Protein AF-A0A1Y3BRU8-F1 (afdb_monomer_lite)

Organism: Euroglyphus maynei (NCBI:txid6958)

Sequence (223 aa):
MEFLFNVIDRLFPDFSFMWLVTETKRNIPLELDFVNEAKNSEKIAILLKDLEWLKIPRIYWKYTTKRVLMMEFVEGTSITDKEFFISNRMNCQEIANRFENMYGRMIYTFGTVHCDPHPGNVLVKKTSSKDFYLYLLDHGLYTQLTDEFRQNYSEFWLAIFRGDLKQIQERAIKMGIDEKDAQLLSCMVTAKPWSAISRGLENRPKDKTVISEEVRECDSLIR

Radius of gyration: 20.92 Å; chains: 1; bounding box: 60×39×56 Å

Secondary structure (DSSP, 8-state):
-HHHHHHHHHH-TT---HHHHHHHHHHHHHHT-HHHHHHHHHHHHHHTTT-TTEE-PPB-GGG-BTTB--B-----EETT-HHHHHHTT--HHHHHHHHHHHHHIIIIII-EEES---GGGEEEEE-SSS-EEEEE---S-EEE--HHHHHHHHHHHHHHHHT-HHHHHHHHHHTT--GGGHHHHHHHHHT--HHHHTT-TTS----HHHHHHHHHHHHHH--

pLDDT: mean 87.82, std 11.82, range [34.47, 98.44]

Foldseek 3Di:
DVVVVVVVCVVCVVPPCPVVVVVCVVQVLLLLFLVNFLVQLVVLCVLCVVLVQEDEWHWDPVQDGRHDTDTDDDDFAQPPDPVCCVVLVPDVVVVVVSVCVSQCSCQQPFQKHFPDVDSRQWGWADPDSHGIHIYGYTRSDIDGDDPQLSVLVVQLVVCQQQLVLVSLQVSCVSNVHDSVCSQVVSCVVVVWHSVCSNNHVPCDDPDPVVVVVRVVRSVVVVD

InterPro domains:
  IPR004147 ABC1 atypical kinase-like domain [PF03109] (1-170)
  IPR011009 Protein kinase-like domain superfamily [SSF56112] (26-157)
  IPR051130 Mitochondrial structure and function regulator [PTHR43173] (2-209)

Structure (mmCIF, N/CA/C/O backbone):
data_AF-A0A1Y3BRU8-F1
#
_entry.id   AF-A0A1Y3BRU8-F1
#
loop_
_atom_site.group_PDB
_atom_site.id
_atom_site.type_symbol
_atom_site.label_atom_id
_atom_site.label_alt_id
_atom_site.label_comp_id
_atom_site.label_asym_id
_atom_site.label_entity_id
_atom_site.label_seq_id
_atom_site.pdbx_PDB_ins_code
_atom_site.Cartn_x
_atom_site.Cartn_y
_atom_site.Cartn_z
_atom_site.occupancy
_atom_site.B_iso_or_equiv
_atom_site.auth_seq_id
_atom_site.auth_comp_id
_atom_site.auth_asym_id
_atom_site.auth_atom_id
_atom_site.pdbx_PDB_model_num
ATOM 1 N N . MET A 1 1 ? -18.048 18.172 -21.329 1.00 59.69 1 MET A N 1
ATOM 2 C CA . MET A 1 1 ? -16.607 18.020 -21.029 1.00 59.69 1 MET A CA 1
ATOM 3 C C . MET A 1 1 ? -15.783 17.769 -22.286 1.00 59.69 1 MET A C 1
ATOM 5 O O . MET A 1 1 ? -14.880 18.548 -22.525 1.00 59.69 1 MET A O 1
ATOM 9 N N . GLU A 1 2 ? -16.104 16.778 -23.124 1.00 62.75 2 GLU A N 1
ATOM 10 C CA . GLU A 1 2 ? -15.295 16.431 -24.319 1.00 62.75 2 GLU A CA 1
ATOM 11 C C . GLU A 1 2 ? -15.081 17.576 -25.315 1.00 62.75 2 GLU A C 1
ATOM 13 O O . GLU A 1 2 ? -13.977 17.749 -25.814 1.00 62.75 2 GLU A O 1
ATOM 18 N N . PHE A 1 3 ? -16.090 18.421 -25.530 1.00 71.56 3 PHE A N 1
ATOM 19 C CA . PHE A 1 3 ? -15.950 19.606 -26.379 1.00 71.56 3 PHE A CA 1
ATOM 20 C C . PHE A 1 3 ? -14.887 20.595 -25.869 1.00 71.56 3 PHE A C 1
ATOM 22 O O . PHE A 1 3 ? -14.086 21.092 -26.650 1.00 71.56 3 PHE A O 1
ATOM 29 N N . LEU A 1 4 ? -14.849 20.850 -24.556 1.00 69.38 4 LEU A N 1
ATOM 30 C CA . LEU A 1 4 ? -13.884 21.772 -23.949 1.00 69.38 4 LEU A CA 1
ATOM 31 C C . LEU A 1 4 ? -12.453 21.223 -24.067 1.00 69.38 4 LEU A C 1
ATOM 33 O O . LEU A 1 4 ? -11.524 21.973 -24.342 1.00 69.38 4 LEU A O 1
ATOM 37 N N . PHE A 1 5 ? -12.292 19.907 -23.913 1.00 67.06 5 PHE A N 1
ATOM 38 C CA . PHE A 1 5 ? -10.994 19.239 -24.002 1.00 67.06 5 PHE A CA 1
ATOM 39 C C . PHE A 1 5 ? -10.459 19.167 -25.432 1.00 67.06 5 PHE A C 1
ATOM 41 O O . PHE A 1 5 ? -9.295 19.479 -25.637 1.00 67.06 5 PHE A O 1
ATOM 48 N N . ASN A 1 6 ? -11.306 18.889 -26.426 1.00 69.19 6 ASN A N 1
ATOM 49 C CA . ASN A 1 6 ? -10.897 18.932 -27.836 1.00 69.19 6 ASN A CA 1
ATOM 50 C C . ASN A 1 6 ? -10.478 20.345 -28.281 1.00 69.19 6 ASN A C 1
ATOM 52 O O . ASN A 1 6 ? -9.662 20.502 -29.184 1.00 69.19 6 ASN A O 1
ATOM 56 N N . VAL A 1 7 ? -11.040 21.385 -27.658 1.00 75.12 7 VAL A N 1
ATOM 57 C CA . VAL A 1 7 ? -10.627 22.775 -27.892 1.00 75.12 7 VAL A CA 1
ATOM 58 C C . VAL A 1 7 ? -9.274 23.061 -27.235 1.00 75.12 7 VAL A C 1
ATOM 60 O O . VAL A 1 7 ? -8.434 23.695 -27.864 1.00 75.12 7 VAL A O 1
ATOM 63 N N . ILE A 1 8 ? -9.036 22.568 -26.015 1.00 70.31 8 ILE A N 1
ATOM 64 C CA . ILE A 1 8 ? -7.745 22.712 -25.321 1.00 70.31 8 ILE A CA 1
ATOM 65 C C . ILE A 1 8 ? -6.632 21.967 -26.064 1.00 70.31 8 ILE A C 1
ATOM 67 O O . ILE A 1 8 ? -5.596 22.567 -26.314 1.00 70.31 8 ILE A O 1
ATOM 71 N N . ASP A 1 9 ? -6.866 20.724 -26.487 1.00 68.62 9 ASP A N 1
ATOM 72 C CA . ASP A 1 9 ? -5.910 19.908 -27.255 1.00 68.62 9 ASP A CA 1
ATOM 73 C C . ASP A 1 9 ? -5.524 20.581 -28.586 1.00 68.62 9 ASP A C 1
ATOM 75 O O . ASP A 1 9 ? -4.370 20.594 -29.004 1.00 68.62 9 ASP A O 1
ATOM 79 N N . ARG A 1 10 ? -6.487 21.260 -29.222 1.00 71.88 10 ARG A N 1
ATOM 80 C CA . ARG A 1 10 ? -6.251 22.011 -30.461 1.00 71.88 10 ARG A CA 1
ATOM 81 C C . ARG A 1 10 ? -5.522 23.341 -30.250 1.00 71.88 10 ARG A C 1
ATOM 83 O O . ARG A 1 10 ? -4.832 23.794 -31.160 1.00 71.88 10 ARG A O 1
ATOM 90 N N . LEU A 1 11 ? -5.718 23.993 -29.103 1.00 77.31 11 LEU A N 1
ATOM 91 C CA . LEU A 1 11 ? -5.085 25.275 -28.765 1.00 77.31 11 LEU A CA 1
ATOM 92 C C . LEU A 1 11 ? -3.704 25.097 -28.120 1.00 77.31 11 LEU A C 1
ATOM 94 O O . LEU A 1 11 ? -2.857 25.976 -28.261 1.00 77.31 11 LEU A O 1
ATOM 98 N N . PHE A 1 12 ? -3.477 23.969 -27.448 1.00 72.88 12 PHE A N 1
ATOM 99 C CA . PHE A 1 12 ? -2.242 23.627 -26.751 1.00 72.88 12 PHE A CA 1
ATOM 100 C C . PHE A 1 12 ? -1.885 22.150 -27.011 1.00 72.88 12 PHE A C 1
ATOM 102 O O . PHE A 1 12 ? -2.034 21.317 -26.120 1.00 72.88 12 PHE A O 1
ATOM 109 N N . PRO A 1 13 ? -1.405 21.803 -28.217 1.00 64.88 13 PRO A N 1
ATOM 110 C CA . PRO A 1 13 ? -1.058 20.421 -28.569 1.00 64.88 13 PRO A CA 1
ATOM 111 C C . PRO A 1 13 ? 0.102 19.838 -27.742 1.00 64.88 13 PRO A C 1
ATOM 113 O O . PRO A 1 13 ? 0.235 18.623 -27.643 1.00 64.88 13 PRO A O 1
ATOM 116 N N . ASP A 1 14 ? 0.906 20.684 -27.090 1.00 61.00 14 ASP A N 1
ATOM 117 C CA . ASP A 1 14 ? 1.941 20.253 -26.137 1.00 61.00 14 ASP A CA 1
ATOM 118 C C . ASP A 1 14 ? 1.367 19.912 -24.740 1.00 61.00 14 ASP A C 1
ATOM 120 O O . ASP A 1 14 ? 2.086 19.463 -23.844 1.00 61.00 14 ASP A O 1
ATOM 124 N N . PHE A 1 15 ? 0.065 20.129 -24.513 1.00 57.56 15 PHE A N 1
ATOM 125 C CA . PHE A 1 15 ? -0.590 19.963 -23.214 1.00 57.56 15 PHE A CA 1
ATOM 126 C C . PHE A 1 15 ? -1.040 18.506 -22.996 1.00 57.56 15 PHE A C 1
ATOM 128 O O . PHE A 1 15 ? -2.200 18.132 -23.160 1.00 57.56 15 PHE A O 1
ATOM 135 N N . SER A 1 16 ? -0.087 17.672 -22.578 1.00 61.16 16 SER A N 1
ATOM 136 C CA . SER A 1 16 ? -0.199 16.217 -22.368 1.00 61.16 16 SER A CA 1
ATOM 137 C C . SER A 1 16 ? -1.037 15.786 -21.139 1.00 61.16 16 SER A C 1
ATOM 139 O O . SER A 1 16 ? -0.613 14.954 -20.343 1.00 61.16 16 SER A O 1
ATOM 141 N N . PHE A 1 17 ? -2.241 16.329 -20.926 1.00 65.06 17 PHE A N 1
ATOM 142 C CA . PHE A 1 17 ? -3.132 15.890 -19.826 1.00 65.06 17 PHE A CA 1
ATOM 143 C C . PHE A 1 17 ? -4.260 14.959 -20.281 1.00 65.06 17 PHE A C 1
ATOM 145 O O . PHE A 1 17 ? -5.140 14.608 -19.490 1.00 65.06 17 PHE A O 1
ATOM 152 N N . MET A 1 18 ? -4.260 14.525 -21.545 1.00 69.56 18 MET A N 1
ATOM 153 C CA . MET A 1 18 ? -5.373 13.722 -22.051 1.00 69.56 18 MET A CA 1
ATOM 154 C C . MET A 1 18 ? -5.477 12.331 -21.424 1.00 69.56 18 MET A C 1
ATOM 156 O O . MET A 1 18 ? -6.584 11.824 -21.211 1.00 69.56 18 MET A O 1
ATOM 160 N N . TRP A 1 19 ? -4.344 11.758 -21.022 1.00 73.81 19 TRP A N 1
ATOM 161 C CA . TRP A 1 19 ? -4.316 10.537 -20.222 1.00 73.81 19 TRP A CA 1
ATOM 162 C C . TRP A 1 19 ? -4.969 10.748 -18.844 1.00 73.81 19 TRP A C 1
ATOM 164 O O . TRP A 1 19 ? -5.764 9.912 -18.422 1.00 73.81 19 TRP A O 1
ATOM 174 N N . LEU A 1 20 ? -4.730 11.894 -18.189 1.00 75.69 20 LEU A N 1
ATOM 175 C CA . LEU A 1 20 ? -5.274 12.199 -16.863 1.00 75.69 20 LEU A CA 1
ATOM 176 C C . LEU A 1 20 ? -6.798 12.281 -16.908 1.00 75.69 20 LEU A C 1
ATOM 178 O O . LEU A 1 20 ? -7.471 11.665 -16.094 1.00 75.69 20 LEU A O 1
ATOM 182 N N . VAL A 1 21 ? -7.358 12.974 -17.901 1.00 76.94 21 VAL A N 1
ATOM 183 C CA . VAL A 1 21 ? -8.819 13.070 -18.069 1.00 76.94 21 VAL A CA 1
ATOM 184 C C . VAL A 1 21 ? -9.445 11.695 -18.298 1.00 76.94 21 VAL A C 1
ATOM 186 O O . VAL A 1 21 ? -10.517 11.407 -17.763 1.00 76.94 21 VAL A O 1
ATOM 189 N N . THR A 1 22 ? -8.788 10.851 -19.094 1.00 79.56 22 THR A N 1
ATOM 190 C CA . THR A 1 22 ? -9.251 9.484 -19.363 1.00 79.56 22 THR A CA 1
ATOM 191 C C . THR A 1 22 ? -9.262 8.655 -18.082 1.00 79.56 22 THR A C 1
ATOM 193 O O . THR A 1 22 ? -10.260 7.998 -17.782 1.00 79.56 22 THR A O 1
ATOM 196 N N . GLU A 1 23 ? -8.204 8.759 -17.282 1.00 79.50 23 GLU A N 1
ATOM 197 C CA . GLU A 1 23 ? -8.083 8.039 -16.018 1.00 79.50 23 GLU A CA 1
ATOM 198 C C . GLU A 1 23 ? -9.065 8.562 -14.959 1.00 79.50 23 GLU A C 1
ATOM 200 O O . GLU A 1 23 ? -9.771 7.785 -14.318 1.00 79.50 23 GLU A O 1
ATOM 205 N N . THR A 1 24 ? -9.233 9.881 -14.851 1.00 81.06 24 THR A N 1
ATOM 206 C CA . THR A 1 24 ? -10.226 10.510 -13.973 1.00 81.06 24 THR A CA 1
ATOM 207 C C . THR A 1 24 ? -11.652 10.086 -14.336 1.00 81.06 24 THR A C 1
ATOM 209 O O . THR A 1 24 ? -12.435 9.745 -13.451 1.00 81.06 24 THR A O 1
ATOM 212 N N . LYS A 1 25 ? -12.005 10.041 -15.630 1.00 83.31 25 LYS A N 1
ATOM 213 C CA . LYS A 1 25 ? -13.321 9.549 -16.080 1.00 83.31 25 LYS A CA 1
ATOM 214 C C . LYS A 1 25 ? -13.567 8.091 -15.683 1.00 83.31 25 LYS A C 1
ATOM 216 O O . LYS A 1 25 ? -14.720 7.725 -15.466 1.00 83.31 25 LYS A O 1
ATOM 221 N N . ARG A 1 26 ? -12.515 7.271 -15.619 1.00 81.88 26 ARG A N 1
ATOM 222 C CA . ARG A 1 26 ? -12.592 5.854 -15.243 1.00 81.88 26 ARG A CA 1
ATOM 223 C C . ARG A 1 26 ? -12.703 5.667 -13.728 1.00 81.88 26 ARG A C 1
ATOM 225 O O . ARG A 1 26 ? -13.498 4.839 -13.290 1.00 81.88 26 ARG A O 1
ATOM 232 N N . ASN A 1 27 ? -11.954 6.451 -12.951 1.00 82.50 27 ASN A N 1
ATOM 233 C CA . ASN A 1 27 ? -11.819 6.266 -11.504 1.00 82.50 27 ASN A CA 1
ATOM 234 C C . ASN A 1 27 ? -12.889 7.003 -10.687 1.00 82.50 27 ASN A C 1
ATOM 236 O O . ASN A 1 27 ? -13.414 6.419 -9.744 1.00 82.50 27 ASN A O 1
ATOM 240 N N . ILE A 1 28 ? -13.310 8.215 -11.082 1.00 83.56 28 ILE A N 1
ATOM 241 C CA . ILE A 1 28 ? -14.346 8.972 -10.346 1.00 83.56 28 ILE A CA 1
ATOM 242 C C . ILE A 1 28 ? -15.636 8.157 -10.144 1.00 83.56 28 ILE A C 1
ATOM 244 O O . ILE A 1 28 ? -16.163 8.141 -9.034 1.00 83.56 28 ILE A O 1
ATOM 248 N N . PRO A 1 29 ? -16.190 7.464 -11.160 1.00 85.06 29 PRO A N 1
ATOM 249 C CA . PRO A 1 29 ? -17.398 6.670 -10.953 1.00 85.06 29 PRO A CA 1
ATOM 250 C C . PRO A 1 29 ? -17.214 5.519 -9.959 1.00 85.06 29 PRO A C 1
ATOM 252 O O . PRO A 1 29 ? -18.186 5.132 -9.317 1.00 85.06 29 PRO A O 1
ATOM 255 N N . LEU A 1 30 ? -15.997 4.971 -9.850 1.00 82.75 30 LEU A N 1
ATOM 256 C CA . LEU A 1 30 ? -15.673 3.904 -8.903 1.00 82.75 30 LEU A CA 1
ATOM 257 C C . LEU A 1 30 ? -15.582 4.441 -7.472 1.00 82.75 30 LEU A C 1
ATOM 259 O O . LEU A 1 30 ? -16.103 3.796 -6.567 1.00 82.75 30 LEU A O 1
ATOM 263 N N . GLU A 1 31 ? -14.996 5.626 -7.287 1.00 81.38 31 GLU A N 1
ATOM 264 C CA . GLU A 1 31 ? -14.947 6.317 -5.989 1.00 81.38 31 GLU A CA 1
ATOM 265 C C . GLU A 1 31 ? -16.332 6.773 -5.512 1.00 81.38 31 GLU A C 1
ATOM 267 O O . GLU A 1 31 ? -16.634 6.735 -4.324 1.00 81.38 31 GLU A O 1
ATOM 272 N N . LEU A 1 32 ? -17.209 7.181 -6.433 1.00 88.00 32 LEU A N 1
ATOM 273 C CA . LEU A 1 32 ? -18.564 7.636 -6.104 1.00 88.00 32 LEU A CA 1
ATOM 274 C C . LEU A 1 32 ? -19.575 6.493 -5.906 1.00 88.00 32 LEU A C 1
ATOM 276 O O . LEU A 1 32 ? -20.747 6.773 -5.638 1.00 88.00 32 LEU A O 1
ATOM 280 N N . ASP A 1 33 ? -19.169 5.229 -6.071 1.00 94.38 33 ASP A N 1
ATOM 281 C CA . ASP A 1 33 ? -20.011 4.059 -5.810 1.00 94.38 33 ASP A CA 1
ATOM 282 C C . ASP A 1 33 ? -19.583 3.371 -4.508 1.00 94.38 33 ASP A C 1
ATOM 284 O O . ASP A 1 33 ? -18.794 2.428 -4.497 1.00 94.38 33 ASP A O 1
ATOM 288 N N . PHE A 1 34 ? -20.172 3.784 -3.386 1.00 97.00 34 PHE A N 1
ATOM 289 C CA . PHE A 1 34 ? -19.847 3.205 -2.078 1.00 97.00 34 PHE A CA 1
ATOM 290 C C . PHE A 1 34 ? -20.240 1.728 -1.915 1.00 97.00 34 PHE A C 1
ATOM 292 O O . PHE A 1 34 ? -19.771 1.062 -0.992 1.00 97.00 34 PHE A O 1
ATOM 299 N N . VAL A 1 35 ? -21.045 1.159 -2.822 1.00 97.00 35 VAL A N 1
ATOM 300 C CA . VAL A 1 35 ? -21.247 -0.300 -2.855 1.00 97.00 35 VAL A CA 1
ATOM 301 C C . VAL A 1 35 ? -19.996 -1.002 -3.384 1.00 97.00 35 VAL A C 1
ATOM 303 O O . VAL A 1 35 ? -19.693 -2.111 -2.943 1.00 97.00 35 VAL A O 1
ATOM 306 N N . ASN A 1 36 ? -19.272 -0.384 -4.322 1.00 95.88 36 ASN A N 1
ATOM 307 C CA . ASN A 1 36 ? -17.990 -0.892 -4.807 1.00 95.88 36 ASN A CA 1
ATOM 308 C C . ASN A 1 36 ? -16.937 -0.851 -3.694 1.00 95.88 36 ASN A C 1
ATOM 310 O O . ASN A 1 36 ? -16.318 -1.875 -3.409 1.00 95.88 36 ASN A O 1
ATOM 314 N N . GLU A 1 37 ? -16.816 0.285 -3.007 1.00 96.44 37 GLU A N 1
ATOM 315 C CA . GLU A 1 37 ? -15.918 0.436 -1.858 1.00 96.44 37 GLU A CA 1
ATOM 316 C C . GLU A 1 37 ? -16.208 -0.592 -0.752 1.00 96.44 37 GLU A C 1
ATOM 318 O O . GLU A 1 37 ? -15.305 -1.296 -0.302 1.00 96.44 37 GLU A O 1
ATOM 323 N N . ALA A 1 38 ? -17.478 -0.773 -0.379 1.00 97.69 38 ALA A N 1
ATOM 324 C CA . ALA A 1 38 ? -17.882 -1.776 0.603 1.00 97.69 38 ALA A CA 1
ATOM 325 C C . ALA A 1 38 ? -17.480 -3.211 0.205 1.00 97.69 38 ALA A C 1
ATOM 327 O O . ALA A 1 38 ? -16.981 -3.974 1.034 1.00 97.69 38 ALA A O 1
ATOM 328 N N . LYS A 1 39 ? -17.650 -3.585 -1.073 1.00 97.56 39 LYS A N 1
ATOM 329 C CA . LYS A 1 39 ? -17.217 -4.901 -1.582 1.00 97.56 39 LYS A CA 1
ATOM 330 C C . LYS A 1 39 ? -15.699 -5.053 -1.553 1.00 97.56 39 LYS A C 1
ATOM 332 O O . LYS A 1 39 ? -15.204 -6.133 -1.230 1.00 97.56 39 LYS A O 1
ATOM 337 N N . ASN A 1 40 ? -14.965 -3.995 -1.896 1.00 97.12 40 ASN A N 1
ATOM 338 C CA . ASN A 1 40 ? -13.506 -3.993 -1.832 1.00 97.12 40 ASN A CA 1
ATOM 339 C C . ASN A 1 40 ? -13.025 -4.166 -0.389 1.00 97.12 40 ASN A C 1
ATOM 341 O O . ASN A 1 40 ? -12.158 -5.001 -0.145 1.00 97.12 40 ASN A O 1
ATOM 345 N N . SER A 1 41 ? -13.637 -3.456 0.561 1.00 97.06 41 SER A N 1
ATOM 346 C CA . SER A 1 41 ? -13.352 -3.581 1.992 1.00 97.06 41 SER A CA 1
ATOM 347 C C . SER A 1 41 ? -13.485 -5.033 2.471 1.00 97.06 41 SER A C 1
ATOM 349 O O . SER A 1 41 ? -12.525 -5.608 2.990 1.00 97.06 41 SER A O 1
ATOM 351 N N . GLU A 1 42 ? -14.615 -5.692 2.188 1.00 98.06 42 GLU A N 1
ATOM 352 C CA . GLU A 1 42 ? -14.818 -7.099 2.563 1.00 98.06 42 GLU A CA 1
ATOM 353 C C . GLU A 1 42 ? -13.842 -8.051 1.855 1.00 98.06 42 GLU A C 1
ATOM 355 O O . GLU A 1 42 ? -13.292 -8.961 2.483 1.00 98.06 42 GLU A O 1
ATOM 360 N N . LYS A 1 43 ? -13.579 -7.834 0.559 1.00 97.81 43 LYS A N 1
ATOM 361 C CA . LYS A 1 43 ? -12.605 -8.631 -0.202 1.00 97.81 43 LYS A CA 1
ATOM 362 C C . LYS A 1 43 ? -11.219 -8.554 0.441 1.00 97.81 43 LYS A C 1
ATOM 364 O O . LYS A 1 43 ? -10.577 -9.586 0.628 1.00 97.81 43 LYS A O 1
ATOM 369 N N . ILE A 1 44 ? -10.755 -7.355 0.784 1.00 97.50 44 ILE A N 1
ATOM 370 C CA . ILE A 1 44 ? -9.419 -7.149 1.352 1.00 97.50 44 ILE A CA 1
ATOM 371 C C . ILE A 1 44 ? -9.342 -7.685 2.782 1.00 97.50 44 ILE A C 1
ATOM 373 O O . ILE A 1 44 ? -8.335 -8.302 3.128 1.00 97.50 44 ILE A O 1
ATOM 377 N N . ALA A 1 45 ? -10.414 -7.563 3.570 1.00 97.44 45 ALA A N 1
ATOM 378 C CA . ALA A 1 45 ? -10.507 -8.185 4.892 1.00 97.44 45 ALA A CA 1
ATOM 379 C C . ALA A 1 45 ? -10.318 -9.710 4.829 1.00 97.44 45 ALA A C 1
ATOM 381 O O . ALA A 1 45 ? -9.672 -10.290 5.699 1.00 97.44 45 ALA A O 1
ATOM 382 N N . ILE A 1 46 ? -10.830 -10.361 3.779 1.00 97.75 46 ILE A N 1
ATOM 383 C CA . ILE A 1 46 ? -10.638 -11.800 3.555 1.00 97.75 46 ILE A CA 1
ATOM 384 C C . ILE A 1 46 ? -9.214 -12.108 3.081 1.00 97.75 46 ILE A C 1
ATOM 386 O O . ILE A 1 46 ? -8.600 -13.050 3.587 1.00 97.75 46 ILE A O 1
ATOM 390 N N . LEU A 1 47 ? -8.696 -11.348 2.108 1.00 97.38 47 LEU A N 1
ATOM 391 C CA . LEU A 1 47 ? -7.373 -11.591 1.521 1.00 97.38 47 LEU A CA 1
ATOM 392 C C . LEU A 1 47 ? -6.240 -11.407 2.537 1.00 97.38 47 LEU A C 1
ATOM 394 O O . LEU A 1 47 ? -5.282 -12.169 2.511 1.00 97.38 47 LEU A O 1
ATOM 398 N N . LEU A 1 48 ? -6.365 -10.435 3.442 1.00 97.12 48 LEU A N 1
ATOM 399 C CA . LEU A 1 48 ? -5.332 -10.076 4.419 1.00 97.12 48 LEU A CA 1
ATOM 400 C C . LEU A 1 48 ? -5.642 -10.557 5.839 1.00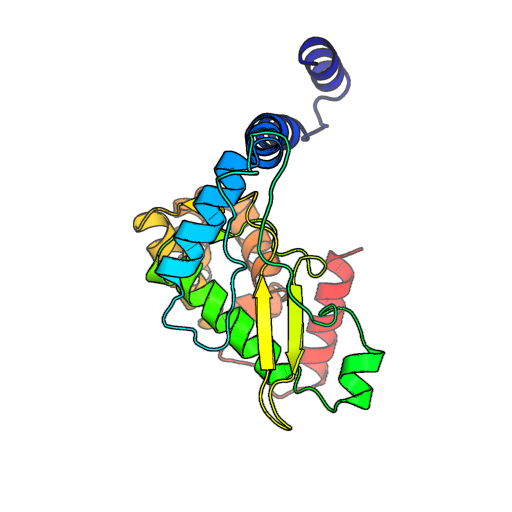 97.12 48 LEU A C 1
ATOM 402 O O . LEU A 1 48 ? -5.080 -10.048 6.806 1.00 97.12 48 LEU A O 1
ATOM 406 N N . LYS A 1 49 ? -6.532 -11.542 5.985 1.00 96.50 49 LYS A N 1
ATOM 407 C CA . LYS A 1 49 ? -6.945 -12.066 7.296 1.00 96.50 49 LYS A CA 1
ATOM 408 C C . LYS A 1 49 ? -5.799 -12.667 8.123 1.00 96.50 49 LYS A C 1
ATOM 410 O O . LYS A 1 49 ? -5.957 -12.823 9.328 1.00 96.50 49 LYS A O 1
ATOM 415 N N . ASP A 1 50 ? -4.691 -13.059 7.483 1.00 96.38 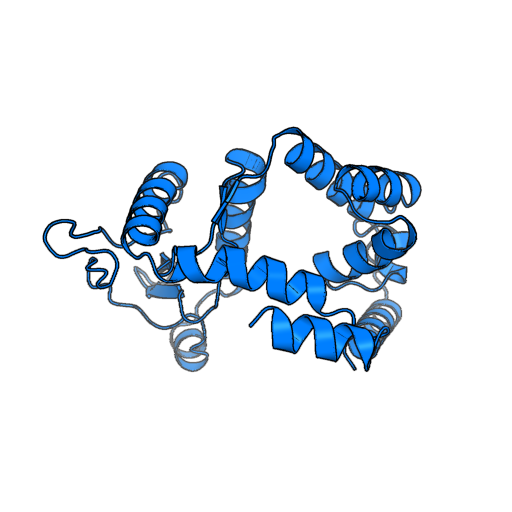50 ASP A N 1
ATOM 416 C CA . ASP A 1 50 ? -3.485 -13.572 8.148 1.00 96.38 50 ASP A CA 1
ATOM 417 C C . ASP A 1 50 ? -2.693 -12.465 8.860 1.00 96.38 50 ASP A C 1
ATOM 419 O O . ASP A 1 50 ? -1.894 -12.747 9.752 1.00 96.38 50 ASP A O 1
ATOM 423 N N . LEU A 1 51 ? -2.935 -11.202 8.504 1.00 96.62 51 LEU A N 1
ATOM 424 C CA . LEU A 1 51 ? -2.338 -10.043 9.151 1.00 96.62 51 LEU A CA 1
ATOM 425 C C . LEU A 1 51 ? -3.171 -9.658 10.376 1.00 96.62 51 LEU A C 1
ATOM 427 O O . LEU A 1 51 ? -3.990 -8.747 10.329 1.00 96.62 51 LEU A O 1
ATOM 431 N N . GLU A 1 52 ? -2.954 -10.338 11.504 1.00 94.69 52 GLU A N 1
ATOM 432 C CA . GLU A 1 52 ? -3.741 -10.116 12.730 1.00 94.69 52 GLU A CA 1
ATOM 433 C C . GLU A 1 52 ? -3.707 -8.661 13.230 1.00 94.69 52 GLU A C 1
ATOM 435 O O . GLU A 1 52 ? -4.665 -8.190 13.851 1.00 94.69 52 GLU A O 1
ATOM 440 N N . TRP A 1 53 ? -2.622 -7.941 12.940 1.00 95.38 53 TRP A N 1
ATOM 441 C CA . TRP A 1 53 ? -2.438 -6.537 13.292 1.00 95.38 53 TRP A CA 1
ATOM 442 C C . TRP A 1 53 ? -3.214 -5.561 12.388 1.00 95.38 53 TRP A C 1
ATOM 444 O O . TRP A 1 53 ? -3.402 -4.404 12.772 1.00 95.38 53 TRP A O 1
ATOM 454 N N . LEU A 1 54 ? -3.652 -5.996 11.202 1.00 96.94 54 LEU A N 1
ATOM 455 C CA . LEU A 1 54 ? -4.440 -5.198 10.266 1.00 96.94 54 LEU A CA 1
ATOM 456 C C . LEU A 1 54 ? -5.926 -5.424 10.535 1.00 96.94 54 LEU A C 1
ATOM 458 O O . LEU A 1 54 ? -6.394 -6.557 10.650 1.00 96.94 54 LEU A O 1
ATOM 462 N N . LYS A 1 55 ? -6.683 -4.336 10.624 1.00 96.81 55 LYS A N 1
ATOM 463 C CA . LYS A 1 55 ? -8.128 -4.345 10.828 1.00 96.81 55 LYS A CA 1
ATOM 464 C C . LYS A 1 55 ? -8.798 -3.556 9.714 1.00 96.81 55 LYS A C 1
ATOM 466 O O . LYS A 1 55 ? -8.342 -2.484 9.331 1.00 96.81 55 LYS A O 1
ATOM 471 N N . ILE A 1 56 ? -9.895 -4.099 9.211 1.00 97.44 56 ILE A N 1
ATOM 472 C CA . ILE A 1 56 ? -10.752 -3.441 8.230 1.00 97.44 56 ILE A CA 1
ATOM 473 C C . ILE A 1 56 ? -12.148 -3.373 8.852 1.00 97.44 56 ILE A C 1
ATOM 475 O O . ILE A 1 56 ? -12.642 -4.418 9.291 1.00 97.44 56 ILE A O 1
ATOM 479 N N . PRO A 1 57 ? -12.753 -2.177 8.969 1.00 97.69 57 PRO A N 1
ATOM 480 C CA . PRO A 1 57 ? -14.063 -2.015 9.590 1.00 97.69 57 PRO A CA 1
ATOM 481 C C . PRO A 1 57 ? -15.131 -2.894 8.934 1.00 97.69 57 PRO A C 1
ATOM 483 O O . PRO A 1 57 ? -15.240 -2.961 7.710 1.00 97.69 57 PRO A O 1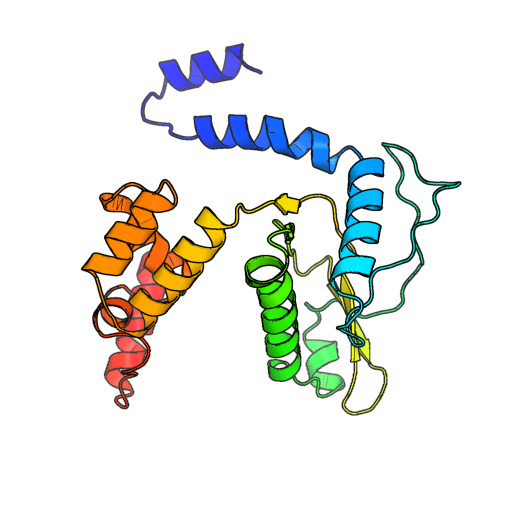
ATOM 486 N N . ARG A 1 58 ? -15.976 -3.542 9.743 1.00 98.12 58 ARG A N 1
ATOM 487 C CA . ARG A 1 58 ? -17.096 -4.325 9.204 1.00 98.12 58 ARG A CA 1
ATOM 488 C C . ARG A 1 58 ? -18.117 -3.419 8.514 1.00 98.12 58 ARG A C 1
ATOM 490 O O . ARG A 1 58 ? -18.586 -2.454 9.112 1.00 98.12 58 ARG A O 1
ATOM 497 N N . ILE A 1 59 ? -18.561 -3.797 7.318 1.00 98.44 59 ILE A N 1
ATOM 498 C CA . ILE A 1 59 ? -19.629 -3.094 6.599 1.00 98.44 59 ILE A CA 1
ATOM 499 C C . ILE A 1 59 ? -21.014 -3.446 7.164 1.00 98.44 59 ILE A C 1
ATOM 501 O O . ILE A 1 59 ? -21.348 -4.609 7.396 1.00 98.44 59 ILE A O 1
ATOM 505 N N . TYR A 1 60 ? -21.867 -2.435 7.337 1.00 98.31 60 TYR A N 1
ATOM 506 C CA . TYR A 1 60 ? -23.288 -2.599 7.638 1.00 98.31 60 TYR A CA 1
ATOM 507 C C . TYR A 1 60 ? -24.125 -2.419 6.367 1.00 98.31 60 TYR A C 1
ATOM 509 O O . TYR A 1 60 ? -24.667 -1.344 6.091 1.00 98.31 60 TYR A O 1
ATOM 517 N N . TRP A 1 61 ? -24.288 -3.507 5.610 1.00 98.19 61 TRP A N 1
ATOM 518 C CA . TRP A 1 61 ? -24.999 -3.519 4.323 1.00 98.19 61 TRP A CA 1
ATOM 519 C C . TRP A 1 61 ? -26.427 -2.975 4.376 1.00 98.19 61 TRP A C 1
ATOM 521 O O . TRP A 1 61 ? -26.866 -2.324 3.434 1.00 98.19 61 TRP A O 1
ATOM 531 N N . LYS A 1 62 ? -27.134 -3.166 5.498 1.00 98.19 62 LYS A N 1
ATOM 532 C CA . LYS A 1 62 ? -28.498 -2.647 5.700 1.00 98.19 62 LYS A CA 1
ATOM 533 C C . LYS A 1 62 ? -28.600 -1.127 5.501 1.00 98.19 62 LYS A C 1
ATOM 535 O O . LYS A 1 62 ? -29.659 -0.642 5.118 1.00 98.19 62 LYS A O 1
ATOM 540 N N . TYR A 1 63 ? -27.524 -0.393 5.781 1.00 97.62 63 TYR A N 1
ATOM 541 C CA . TYR A 1 63 ? -27.474 1.069 5.704 1.00 97.62 63 TYR A CA 1
ATOM 542 C C . TYR A 1 63 ? -26.552 1.572 4.585 1.00 97.62 63 TYR A C 1
ATOM 544 O O . TYR A 1 63 ? -26.390 2.778 4.422 1.00 97.62 63 TYR A O 1
ATOM 552 N N . THR A 1 64 ? -25.948 0.659 3.819 1.00 97.94 64 THR A N 1
ATOM 553 C CA . THR A 1 64 ? -25.019 0.998 2.742 1.00 97.94 64 THR A CA 1
ATOM 554 C C . THR A 1 64 ? -25.760 1.067 1.411 1.00 97.94 64 THR A C 1
ATOM 556 O O . THR A 1 64 ? -26.526 0.178 1.044 1.00 97.94 64 THR A O 1
ATOM 559 N N . THR A 1 65 ? -25.529 2.144 0.674 1.00 97.06 65 THR A N 1
ATOM 560 C CA . THR A 1 65 ? -26.064 2.398 -0.666 1.00 97.06 65 THR A CA 1
ATOM 561 C C . THR A 1 65 ? -24.939 2.929 -1.547 1.00 97.06 65 THR A C 1
ATOM 563 O O . THR A 1 65 ? -23.831 3.148 -1.074 1.00 97.06 65 THR A O 1
ATOM 566 N N . LYS A 1 66 ? -25.211 3.225 -2.822 1.00 96.19 66 LYS A N 1
ATOM 567 C CA . LYS A 1 66 ? -24.203 3.844 -3.699 1.00 96.19 66 LYS A CA 1
ATOM 568 C C . LYS A 1 66 ? -23.698 5.206 -3.208 1.00 96.19 66 LYS A C 1
ATOM 570 O O . LYS A 1 66 ? -22.646 5.637 -3.645 1.00 96.19 66 LYS A O 1
ATOM 575 N N . ARG A 1 67 ? -24.458 5.899 -2.349 1.00 95.69 67 ARG A N 1
ATOM 576 C CA . ARG A 1 67 ? -24.164 7.272 -1.894 1.00 95.69 67 ARG A CA 1
ATOM 577 C C . ARG A 1 67 ? -23.936 7.395 -0.390 1.00 95.69 67 ARG A C 1
ATOM 579 O O . ARG A 1 67 ? -23.632 8.484 0.080 1.00 95.69 67 ARG A O 1
ATOM 586 N N . VAL A 1 68 ? -24.118 6.311 0.364 1.00 97.00 68 VAL A N 1
ATOM 587 C CA . VAL A 1 68 ? -23.862 6.268 1.811 1.00 97.00 68 VAL A CA 1
ATOM 588 C C . VAL A 1 68 ? -23.143 4.965 2.140 1.00 97.00 68 VAL A C 1
ATOM 590 O O . VAL A 1 68 ? -23.698 3.902 1.874 1.00 97.00 68 VAL A O 1
ATOM 593 N N . LEU A 1 69 ? -21.949 5.044 2.728 1.00 97.44 69 LEU A N 1
ATOM 594 C CA . LEU A 1 69 ? -21.219 3.901 3.274 1.00 97.44 69 LEU A CA 1
ATOM 595 C C . LEU A 1 69 ? -21.410 3.860 4.792 1.00 97.44 69 LEU A C 1
ATOM 597 O O . LEU A 1 69 ? -21.099 4.834 5.476 1.00 97.44 69 LEU A O 1
ATOM 601 N N . MET A 1 70 ? -21.911 2.745 5.327 1.00 97.94 70 MET A N 1
ATOM 602 C CA . MET A 1 70 ? -22.011 2.543 6.774 1.00 97.94 70 MET A CA 1
ATOM 603 C C . MET A 1 70 ? -21.108 1.389 7.191 1.00 97.94 70 MET A C 1
ATOM 605 O O . MET A 1 70 ? -21.304 0.255 6.757 1.00 97.94 70 MET A O 1
ATOM 609 N N . MET A 1 71 ? -20.166 1.667 8.085 1.00 97.88 71 MET A N 1
ATOM 610 C CA . MET A 1 71 ? -19.206 0.693 8.600 1.00 97.88 71 MET A CA 1
ATOM 611 C C . MET A 1 71 ? -19.050 0.795 10.119 1.00 97.88 71 MET A C 1
ATOM 613 O O . MET A 1 71 ? -19.598 1.693 10.761 1.00 97.88 71 MET A O 1
ATOM 617 N N . GLU A 1 72 ? -18.354 -0.174 10.703 1.00 98.06 72 GLU A N 1
ATOM 618 C CA . GLU A 1 72 ? -17.957 -0.183 12.105 1.00 98.06 72 GLU A CA 1
ATOM 619 C C . GLU A 1 72 ? -17.238 1.108 12.486 1.00 98.06 72 GLU A C 1
ATOM 621 O O . GLU A 1 72 ? -16.296 1.537 11.825 1.00 98.06 72 GLU A O 1
ATOM 626 N N . PHE A 1 73 ? -17.692 1.722 13.578 1.00 96.62 73 PHE A N 1
ATOM 627 C CA . PHE A 1 73 ? -16.971 2.830 14.171 1.00 96.62 73 PHE A CA 1
ATOM 628 C C . PHE A 1 73 ? -15.728 2.289 14.874 1.00 96.62 73 PHE A C 1
ATOM 630 O O . PHE A 1 73 ? -15.834 1.459 15.778 1.00 96.62 73 PHE A O 1
ATOM 637 N N . VAL A 1 74 ? -14.562 2.777 14.464 1.00 95.12 74 VAL A N 1
ATOM 638 C CA . VAL A 1 74 ? -13.275 2.366 15.016 1.00 95.12 74 VAL A CA 1
ATOM 639 C C . VAL A 1 74 ? -12.617 3.540 15.727 1.00 95.12 74 VAL A C 1
ATOM 641 O O . VAL A 1 74 ? -12.545 4.653 15.214 1.00 95.12 74 VAL A O 1
ATOM 644 N N . GLU A 1 75 ? -12.125 3.284 16.932 1.00 93.25 75 GLU A N 1
ATOM 645 C CA . GLU A 1 75 ? -11.354 4.263 17.695 1.00 93.25 75 GLU A CA 1
ATOM 646 C C . GLU A 1 75 ? -9.865 4.081 17.412 1.00 93.25 75 GLU A C 1
ATOM 648 O O . GLU A 1 75 ? -9.310 3.004 17.653 1.00 93.25 75 GLU A O 1
ATOM 653 N N . GLY A 1 76 ? -9.204 5.143 16.972 1.00 93.44 76 GLY A N 1
ATOM 654 C CA . GLY A 1 76 ? -7.763 5.180 16.771 1.00 93.44 76 GLY A CA 1
ATOM 655 C C . GLY A 1 76 ? -7.283 6.605 16.530 1.00 93.44 76 GLY A C 1
ATOM 656 O O . GLY A 1 76 ? -8.083 7.529 16.391 1.00 93.44 76 GLY A O 1
ATOM 657 N N . THR A 1 77 ? -5.969 6.772 16.482 1.00 94.69 77 THR A N 1
ATOM 658 C CA . THR A 1 77 ? -5.322 8.048 16.180 1.00 94.69 77 THR A CA 1
ATOM 659 C C . THR A 1 77 ? -4.831 8.041 14.741 1.00 94.69 77 THR A C 1
ATOM 661 O O . THR A 1 77 ? -4.336 7.020 14.270 1.00 94.69 77 THR A O 1
ATOM 664 N N . SER A 1 78 ? -4.944 9.170 14.041 1.00 94.00 78 SER A N 1
ATOM 665 C CA . SER A 1 78 ? -4.381 9.313 12.694 1.00 94.00 78 SER A CA 1
ATOM 666 C C . SER A 1 78 ? -2.899 8.930 12.668 1.00 94.00 78 SER A C 1
ATOM 668 O O . SER A 1 78 ? -2.132 9.336 13.544 1.00 94.00 78 SER A O 1
ATOM 670 N N . ILE A 1 79 ? -2.467 8.207 11.632 1.00 92.75 79 ILE A N 1
ATOM 671 C CA . ILE A 1 79 ? -1.045 7.881 11.436 1.00 92.75 79 ILE A CA 1
ATOM 672 C C . ILE A 1 79 ? -0.163 9.129 11.247 1.00 92.75 79 ILE A C 1
ATOM 674 O O . ILE A 1 79 ? 1.050 9.071 11.431 1.00 92.75 79 ILE A O 1
ATOM 678 N N . THR A 1 80 ? -0.763 10.267 10.889 1.00 91.81 80 THR A N 1
ATOM 679 C CA . THR A 1 80 ? -0.057 11.542 10.692 1.00 91.81 80 THR A CA 1
ATOM 680 C C . THR A 1 80 ? 0.165 12.331 11.985 1.00 91.81 80 THR A C 1
ATOM 682 O O . THR A 1 80 ? 0.854 13.354 11.961 1.00 91.81 80 THR A O 1
ATOM 685 N N . ASP A 1 81 ? -0.376 11.872 13.117 1.00 92.62 81 ASP A N 1
ATOM 686 C CA . ASP A 1 81 ? -0.239 12.541 14.410 1.00 92.62 81 ASP A CA 1
ATOM 687 C C . ASP A 1 81 ? 1.145 12.288 15.032 1.00 92.62 81 ASP A C 1
ATOM 689 O O . ASP A 1 81 ? 1.412 11.279 15.691 1.00 92.62 81 ASP A O 1
ATOM 693 N N . LYS A 1 82 ? 2.050 13.248 14.837 1.00 91.56 82 LYS A N 1
ATOM 694 C CA . LYS A 1 82 ? 3.420 13.175 15.360 1.00 91.56 82 LYS A CA 1
ATOM 695 C C . LYS A 1 82 ? 3.470 13.207 16.891 1.00 91.56 82 LYS A C 1
ATOM 697 O O . LYS A 1 82 ? 4.316 12.534 17.482 1.00 91.56 82 LYS A O 1
ATOM 702 N N . GLU A 1 83 ? 2.596 13.976 17.537 1.00 92.75 83 GLU A N 1
ATOM 703 C CA . GLU A 1 83 ? 2.603 14.143 18.995 1.00 92.75 83 GLU A CA 1
ATOM 704 C C . GLU A 1 83 ? 2.177 12.853 19.693 1.00 92.75 83 GLU A C 1
ATOM 706 O O . GLU A 1 83 ? 2.813 12.426 20.666 1.00 92.75 83 GLU A O 1
ATOM 711 N N . PHE A 1 84 ? 1.167 12.171 19.151 1.00 90.44 84 PHE A N 1
ATOM 712 C CA . PHE A 1 84 ? 0.764 10.849 19.616 1.00 90.44 84 PHE A CA 1
ATOM 713 C C . PHE A 1 84 ? 1.922 9.853 19.540 1.00 90.44 84 PHE A C 1
ATOM 715 O O . PHE A 1 84 ? 2.195 9.151 20.515 1.00 90.44 84 PHE A O 1
ATOM 722 N N . PHE A 1 85 ? 2.646 9.818 18.419 1.00 90.69 85 PHE A N 1
ATOM 723 C CA . PHE A 1 85 ? 3.752 8.881 18.222 1.00 90.69 85 PHE A CA 1
ATOM 724 C C . PHE A 1 85 ? 4.908 9.122 19.197 1.00 90.69 85 PHE A C 1
ATOM 726 O O . PHE A 1 85 ? 5.437 8.162 19.766 1.00 90.69 85 PHE A O 1
ATOM 733 N N . ILE A 1 86 ? 5.263 10.389 19.434 1.00 90.44 86 ILE A N 1
ATOM 734 C CA . ILE A 1 86 ? 6.319 10.775 20.379 1.00 90.44 86 ILE A CA 1
ATOM 735 C C . ILE A 1 86 ? 5.901 10.436 21.814 1.00 90.44 86 ILE A C 1
ATOM 737 O O . ILE A 1 86 ? 6.631 9.738 22.523 1.00 90.44 86 ILE A O 1
ATOM 741 N N . SER A 1 87 ? 4.714 10.882 22.236 1.00 91.12 87 SER A N 1
ATOM 742 C CA . SER A 1 87 ? 4.211 10.675 23.603 1.00 91.12 87 SER A CA 1
ATOM 743 C C . SER A 1 87 ? 4.021 9.194 23.940 1.00 91.12 87 SER A C 1
ATOM 745 O O . SER A 1 87 ? 4.323 8.765 25.054 1.00 91.12 87 SER A O 1
ATOM 747 N N . ASN A 1 88 ? 3.604 8.384 22.963 1.00 88.31 88 ASN A N 1
ATOM 748 C CA . ASN A 1 88 ? 3.369 6.953 23.144 1.00 88.31 88 ASN A CA 1
ATOM 749 C C . ASN A 1 88 ? 4.573 6.069 22.813 1.00 88.31 88 ASN A C 1
ATOM 751 O O . ASN A 1 88 ? 4.449 4.846 22.951 1.00 88.31 88 ASN A O 1
ATOM 755 N N . ARG A 1 89 ? 5.712 6.661 22.422 1.00 89.44 89 ARG A N 1
ATOM 756 C CA . ARG A 1 89 ? 6.939 5.963 22.000 1.00 89.44 89 ARG A CA 1
ATOM 757 C C . ARG A 1 89 ? 6.654 4.891 20.943 1.00 89.44 89 ARG A C 1
ATOM 759 O O . ARG A 1 89 ? 7.113 3.755 21.057 1.00 89.44 89 ARG A O 1
ATOM 766 N N . MET A 1 90 ? 5.842 5.250 19.951 1.00 89.31 90 MET A N 1
ATOM 767 C CA . MET A 1 90 ? 5.471 4.350 18.861 1.00 89.31 90 MET A CA 1
ATOM 768 C C . MET A 1 90 ? 6.699 4.000 18.021 1.00 89.31 90 MET A C 1
ATOM 770 O O . MET A 1 90 ? 7.532 4.856 17.719 1.00 89.31 90 MET A O 1
ATOM 774 N N . ASN A 1 91 ? 6.808 2.734 17.624 1.00 89.25 91 ASN A N 1
ATOM 775 C CA . ASN A 1 91 ? 7.892 2.282 16.765 1.00 89.25 91 ASN A CA 1
ATOM 776 C C . ASN A 1 91 ? 7.528 2.518 15.290 1.00 89.25 91 ASN A C 1
ATOM 778 O O . ASN A 1 91 ? 6.857 1.694 14.671 1.00 89.25 91 ASN A O 1
ATOM 782 N N . CYS A 1 92 ? 7.988 3.637 14.724 1.00 88.25 92 CYS A N 1
ATOM 783 C CA . CYS A 1 92 ? 7.748 3.976 13.317 1.00 88.25 92 CYS A CA 1
ATOM 784 C C . CYS A 1 92 ? 8.315 2.934 12.343 1.00 88.25 92 CYS A C 1
ATOM 786 O O . CYS A 1 92 ? 7.729 2.716 11.287 1.00 88.25 92 CYS A O 1
ATOM 788 N N . GLN A 1 93 ? 9.424 2.273 12.697 1.00 90.81 93 GLN A N 1
ATOM 789 C CA . GLN A 1 93 ? 10.009 1.226 11.859 1.00 90.81 93 GLN A CA 1
ATOM 790 C C . GLN A 1 93 ? 9.081 0.014 11.776 1.00 90.81 93 GLN A C 1
ATOM 792 O O . GLN A 1 93 ? 8.875 -0.528 10.699 1.00 90.81 93 GLN A O 1
ATOM 797 N N . GLU A 1 94 ? 8.486 -0.387 12.898 1.00 92.06 94 GLU A N 1
ATOM 798 C CA . GLU A 1 94 ? 7.532 -1.499 12.914 1.00 92.06 94 GLU A CA 1
ATOM 799 C C . GLU A 1 94 ? 6.270 -1.174 12.105 1.00 92.06 94 GLU A C 1
ATOM 801 O O . GLU A 1 94 ? 5.734 -2.030 11.408 1.00 92.06 94 GLU A O 1
ATOM 806 N N . ILE A 1 95 ? 5.819 0.081 12.140 1.00 91.94 95 ILE A N 1
ATOM 807 C CA . ILE A 1 95 ? 4.707 0.538 11.300 1.00 91.94 95 ILE A CA 1
ATOM 808 C C . ILE A 1 95 ? 5.078 0.432 9.820 1.00 91.94 95 ILE A C 1
ATOM 810 O O . ILE A 1 95 ? 4.319 -0.159 9.056 1.00 91.94 95 ILE A O 1
ATOM 814 N N . ALA A 1 96 ? 6.251 0.933 9.424 1.00 91.94 96 ALA A N 1
ATOM 815 C CA . ALA A 1 96 ? 6.734 0.821 8.049 1.00 91.94 96 ALA A CA 1
ATOM 816 C C . ALA A 1 96 ? 6.827 -0.646 7.595 1.00 91.94 96 ALA A C 1
ATOM 818 O O . ALA A 1 96 ? 6.277 -0.991 6.553 1.00 91.94 96 ALA A O 1
ATOM 819 N N . ASN A 1 97 ? 7.403 -1.527 8.421 1.00 94.62 97 ASN A N 1
ATOM 820 C CA . ASN A 1 97 ? 7.499 -2.962 8.132 1.00 94.62 97 ASN A CA 1
ATOM 821 C C . ASN A 1 97 ? 6.117 -3.602 7.908 1.00 94.62 97 ASN A C 1
ATOM 823 O O . ASN A 1 97 ? 5.949 -4.453 7.034 1.00 94.62 97 ASN A O 1
ATOM 827 N N . ARG A 1 98 ? 5.106 -3.197 8.686 1.00 95.31 98 ARG A N 1
ATOM 828 C CA . ARG A 1 98 ? 3.723 -3.666 8.517 1.00 95.31 98 ARG A CA 1
ATOM 829 C C . ARG A 1 98 ? 3.122 -3.186 7.200 1.00 95.31 98 ARG A C 1
ATOM 831 O O . ARG A 1 98 ? 2.545 -3.996 6.477 1.00 95.31 98 ARG A O 1
ATOM 838 N N . PHE A 1 99 ? 3.312 -1.917 6.836 1.00 94.00 99 PHE A N 1
ATOM 839 C CA . PHE A 1 99 ? 2.902 -1.413 5.520 1.00 94.00 99 PHE A CA 1
ATOM 840 C C . PHE A 1 99 ? 3.581 -2.160 4.377 1.00 94.00 99 PHE A C 1
ATOM 842 O O . PHE A 1 99 ? 2.893 -2.598 3.457 1.00 94.00 99 PHE A O 1
ATOM 849 N N . GLU A 1 100 ? 4.896 -2.359 4.456 1.00 93.56 100 GLU A N 1
ATOM 850 C CA . GLU A 1 100 ? 5.657 -3.136 3.474 1.00 93.56 100 GLU A CA 1
ATOM 851 C C . GLU A 1 100 ? 5.115 -4.564 3.354 1.00 93.56 100 GLU A C 1
ATOM 853 O O . GLU A 1 100 ? 4.921 -5.062 2.247 1.00 93.56 100 GLU A O 1
ATOM 858 N N . ASN A 1 101 ? 4.802 -5.213 4.478 1.00 96.56 101 ASN A N 1
ATOM 859 C CA . ASN A 1 101 ? 4.243 -6.560 4.486 1.00 96.56 101 ASN A CA 1
ATOM 860 C C . ASN A 1 101 ? 2.841 -6.619 3.851 1.00 96.56 101 ASN A C 1
ATOM 862 O O . ASN A 1 101 ? 2.589 -7.478 3.003 1.00 96.56 101 ASN A O 1
ATOM 866 N N . MET A 1 102 ? 1.955 -5.680 4.198 1.00 96.50 102 MET A N 1
ATOM 867 C CA . MET A 1 102 ? 0.617 -5.568 3.606 1.00 96.50 102 MET A CA 1
ATOM 868 C C . MET A 1 102 ? 0.679 -5.301 2.101 1.00 96.50 102 MET A C 1
ATOM 870 O O . MET A 1 102 ? 0.039 -6.012 1.325 1.00 96.50 102 MET A O 1
ATOM 874 N N . TYR A 1 103 ? 1.469 -4.318 1.668 1.00 95.12 103 TYR A N 1
ATOM 875 C CA . TYR A 1 103 ? 1.624 -4.006 0.247 1.00 95.12 103 TYR A CA 1
ATOM 876 C C . TYR A 1 103 ? 2.313 -5.134 -0.517 1.00 95.12 103 TYR A C 1
ATOM 878 O O . TYR A 1 103 ? 1.907 -5.466 -1.630 1.00 95.12 103 TYR A O 1
ATOM 886 N N . GLY A 1 104 ? 3.295 -5.793 0.099 1.00 95.31 104 GLY A N 1
ATOM 887 C CA . GLY A 1 104 ? 3.941 -6.973 -0.459 1.00 95.31 104 GLY A CA 1
ATOM 888 C C . GLY A 1 104 ? 2.948 -8.111 -0.705 1.00 95.31 104 GLY A C 1
ATOM 889 O O . GLY A 1 104 ? 2.972 -8.726 -1.770 1.00 95.31 104 GLY A O 1
ATOM 890 N N . ARG A 1 105 ? 2.014 -8.355 0.224 1.00 96.69 105 ARG A N 1
ATOM 891 C CA . ARG A 1 105 ? 0.904 -9.306 0.035 1.00 96.69 105 ARG A CA 1
ATOM 892 C C . ARG A 1 105 ? -0.018 -8.876 -1.111 1.00 96.69 105 ARG A C 1
ATOM 894 O O . ARG A 1 105 ? -0.290 -9.677 -2.008 1.00 96.69 105 ARG A O 1
ATOM 901 N N . MET A 1 106 ? -0.458 -7.618 -1.118 1.00 96.81 106 MET A N 1
ATOM 902 C CA . MET A 1 106 ? -1.335 -7.068 -2.159 1.00 96.81 106 MET A CA 1
ATOM 903 C C . MET A 1 106 ? -0.732 -7.207 -3.565 1.00 96.81 106 MET A C 1
ATOM 905 O O . MET A 1 106 ? -1.399 -7.707 -4.468 1.00 96.81 106 MET A O 1
ATOM 909 N N . ILE A 1 107 ? 0.540 -6.840 -3.744 1.00 95.62 107 ILE A N 1
ATOM 910 C CA . ILE A 1 107 ? 1.230 -6.856 -5.042 1.00 95.62 107 ILE A CA 1
ATOM 911 C C . ILE A 1 107 ? 1.671 -8.278 -5.411 1.00 95.62 107 ILE A C 1
ATOM 913 O O . ILE A 1 107 ? 1.296 -8.807 -6.457 1.00 95.62 107 ILE A O 1
ATOM 917 N N . TYR A 1 108 ? 2.468 -8.920 -4.553 1.00 94.88 108 TYR A N 1
ATOM 918 C CA . TYR A 1 108 ? 3.190 -10.143 -4.907 1.00 94.88 108 TYR A CA 1
ATOM 919 C C . TYR A 1 108 ? 2.449 -11.428 -4.564 1.00 94.88 108 TYR A C 1
ATOM 921 O O . TYR A 1 108 ? 2.833 -12.471 -5.083 1.00 94.88 108 TYR A O 1
ATOM 929 N N . THR A 1 109 ? 1.391 -11.398 -3.745 1.00 94.88 109 THR A N 1
ATOM 930 C CA . THR A 1 109 ? 0.603 -12.605 -3.414 1.00 94.88 109 THR A CA 1
ATOM 931 C C . THR A 1 109 ? -0.746 -12.623 -4.129 1.00 94.88 109 THR A C 1
ATOM 933 O O . THR A 1 109 ? -1.057 -13.602 -4.806 1.00 94.88 109 THR A O 1
ATOM 936 N N . PHE A 1 110 ? -1.520 -11.539 -4.038 1.00 96.00 110 PHE A N 1
ATOM 937 C CA . PHE A 1 110 ? -2.909 -11.518 -4.522 1.00 96.00 110 PHE A CA 1
ATOM 938 C C . PHE A 1 110 ? -3.113 -10.749 -5.833 1.00 96.00 110 PHE A C 1
ATOM 940 O O . PHE A 1 110 ? -4.114 -10.946 -6.520 1.00 96.00 110 PHE A O 1
ATOM 947 N N . GLY A 1 111 ? -2.205 -9.831 -6.165 1.00 96.50 111 GLY A N 1
ATOM 948 C CA . GLY A 1 111 ? -2.358 -8.910 -7.290 1.00 96.50 111 GLY A CA 1
ATOM 949 C C . GLY A 1 111 ? -3.482 -7.882 -7.122 1.00 96.50 111 GLY A C 1
ATOM 950 O O . GLY A 1 111 ? -3.683 -7.081 -8.021 1.00 96.50 111 GLY A O 1
ATOM 951 N N . THR A 1 112 ? -4.227 -7.874 -6.012 1.00 96.88 112 THR A N 1
ATOM 952 C CA . THR A 1 112 ? -5.222 -6.834 -5.716 1.00 96.88 112 THR A CA 1
ATOM 953 C C . THR A 1 112 ? -4.541 -5.722 -4.920 1.00 96.88 112 THR A C 1
ATOM 955 O O . THR A 1 112 ? -4.237 -5.915 -3.744 1.00 96.88 112 THR A O 1
ATOM 958 N N . VAL A 1 113 ? -4.303 -4.571 -5.551 1.00 95.62 113 VAL A N 1
ATOM 959 C CA . VAL A 1 113 ? -3.488 -3.477 -4.996 1.00 95.62 113 VAL A CA 1
ATOM 960 C C . VAL A 1 113 ? -4.342 -2.247 -4.741 1.00 95.62 113 VAL A C 1
ATOM 962 O O . VAL A 1 113 ? -5.098 -1.836 -5.618 1.00 95.62 113 VAL A O 1
ATOM 965 N N . HIS A 1 114 ? -4.217 -1.676 -3.544 1.00 94.19 114 HIS A N 1
ATOM 966 C CA . HIS A 1 114 ? -4.844 -0.404 -3.204 1.00 94.19 114 HIS A CA 1
ATOM 967 C C . HIS A 1 114 ? -4.091 0.734 -3.895 1.00 94.19 114 HIS A C 1
ATOM 969 O O . HIS A 1 114 ? -2.872 0.843 -3.763 1.00 94.19 114 HIS A O 1
ATOM 975 N N . CYS A 1 115 ? -4.809 1.550 -4.662 1.00 88.31 115 CYS A N 1
ATOM 976 C CA . CYS A 1 115 ? -4.205 2.585 -5.499 1.00 88.31 115 CYS A CA 1
ATOM 977 C C . CYS A 1 115 ? -4.103 3.959 -4.826 1.00 88.31 115 CYS A C 1
ATOM 979 O O . CYS A 1 115 ? -3.467 4.836 -5.400 1.00 88.31 115 CYS A O 1
ATOM 981 N N . ASP A 1 116 ? -4.690 4.145 -3.640 1.00 84.88 116 ASP A N 1
ATOM 982 C CA . ASP A 1 116 ? -4.667 5.427 -2.926 1.00 84.88 116 ASP A CA 1
ATOM 983 C C . ASP A 1 116 ? -4.554 5.264 -1.395 1.00 84.88 116 ASP A C 1
ATOM 985 O O . ASP A 1 116 ? -5.505 5.530 -0.659 1.00 84.88 116 ASP A O 1
ATOM 989 N N . PRO A 1 117 ? -3.406 4.802 -0.860 1.00 80.12 117 PRO A N 1
ATOM 990 C CA . PRO A 1 117 ? -3.181 4.751 0.585 1.00 80.12 117 PRO A CA 1
ATOM 991 C C . PRO A 1 117 ? -2.894 6.122 1.181 1.00 80.12 117 PRO A C 1
ATOM 993 O O . PRO A 1 117 ? -1.818 6.369 1.738 1.00 80.12 117 PRO A O 1
ATOM 996 N N . HIS A 1 118 ? -3.859 7.028 1.088 1.00 86.50 118 HIS A N 1
ATOM 997 C CA . HIS A 1 118 ? -3.728 8.319 1.721 1.00 86.50 118 HIS A CA 1
ATOM 998 C C . HIS A 1 118 ? -3.555 8.135 3.244 1.00 86.50 118 HIS A C 1
ATOM 1000 O O . HIS A 1 118 ? -4.365 7.449 3.878 1.00 86.50 118 HIS A O 1
ATOM 1006 N N . PRO A 1 119 ? -2.545 8.761 3.883 1.00 87.69 119 PRO A N 1
ATOM 1007 C CA . PRO A 1 119 ? -2.304 8.598 5.318 1.00 87.69 119 PRO A CA 1
ATOM 1008 C C . PRO A 1 119 ? -3.521 8.941 6.191 1.00 87.69 119 PRO A C 1
ATOM 1010 O O . PRO A 1 119 ? -3.701 8.364 7.256 1.00 87.69 119 PRO A O 1
ATOM 1013 N N . GLY A 1 120 ? -4.389 9.847 5.728 1.00 88.31 120 GLY A N 1
ATOM 1014 C CA . GLY A 1 120 ? -5.636 10.201 6.418 1.00 88.31 120 GLY A CA 1
ATOM 1015 C C . GLY A 1 120 ? -6.644 9.051 6.558 1.00 88.31 120 GLY A C 1
ATOM 1016 O O . GLY A 1 120 ? -7.485 9.103 7.449 1.00 88.31 120 GLY A O 1
ATOM 1017 N N . ASN A 1 121 ? -6.526 8.001 5.742 1.00 92.56 121 ASN A N 1
ATOM 1018 C CA . ASN A 1 121 ? -7.402 6.826 5.765 1.00 92.56 121 ASN A CA 1
ATOM 1019 C C . ASN A 1 121 ? -6.844 5.686 6.625 1.00 92.56 121 ASN A C 1
ATOM 1021 O O . ASN A 1 121 ? -7.345 4.559 6.579 1.00 92.56 121 ASN A O 1
ATOM 1025 N N . VAL A 1 122 ? -5.798 5.971 7.406 1.00 95.38 122 VAL A N 1
ATOM 1026 C CA . VAL A 1 122 ? -5.169 5.010 8.303 1.00 95.38 122 VAL A CA 1
ATOM 1027 C C . VAL A 1 122 ? -5.250 5.506 9.737 1.00 95.38 122 VAL A C 1
ATOM 1029 O O . VAL A 1 122 ? -4.708 6.558 10.089 1.00 95.38 122 VAL A O 1
ATOM 1032 N N . LEU A 1 123 ? -5.846 4.680 10.595 1.00 95.75 123 LEU A N 1
ATOM 1033 C CA . LEU A 1 123 ? -5.815 4.885 12.039 1.00 95.75 123 LEU A CA 1
ATOM 1034 C C . LEU A 1 123 ? -4.917 3.861 12.721 1.00 95.75 123 LEU A C 1
ATOM 1036 O O . LEU A 1 123 ? -4.833 2.698 12.330 1.00 95.75 123 LEU A O 1
ATOM 1040 N N . VAL A 1 124 ? -4.283 4.294 13.800 1.00 95.50 124 VAL A N 1
ATOM 1041 C CA . VAL A 1 124 ? -3.445 3.478 14.668 1.00 95.50 124 VAL A CA 1
ATOM 1042 C C . VAL A 1 124 ? -4.110 3.387 16.033 1.00 95.50 124 VAL A C 1
ATOM 1044 O O . VAL A 1 124 ? -4.394 4.404 16.666 1.00 95.50 124 VAL A O 1
ATOM 1047 N N . LYS A 1 125 ? -4.337 2.168 16.525 1.00 94.25 125 LYS A N 1
ATOM 1048 C CA . LYS A 1 125 ? -4.828 1.934 17.890 1.00 94.25 125 LYS A CA 1
ATOM 1049 C C . LYS A 1 125 ? -3.794 1.150 18.671 1.00 94.25 125 LYS A C 1
ATOM 1051 O O . LYS A 1 125 ? -3.533 -0.008 18.368 1.00 94.25 125 LYS A O 1
ATOM 1056 N N . LYS A 1 126 ? -3.230 1.753 19.710 1.00 91.06 126 LYS A N 1
ATOM 1057 C CA . LYS A 1 126 ? -2.309 1.057 20.610 1.00 91.06 126 LYS A CA 1
ATOM 1058 C C . LYS A 1 126 ? -3.065 -0.017 21.406 1.00 91.06 126 LYS A C 1
ATOM 1060 O O . LYS A 1 126 ? -4.095 0.283 22.005 1.00 91.06 126 LYS A O 1
ATOM 1065 N N . THR A 1 127 ? -2.577 -1.256 21.397 1.00 88.25 127 THR A N 1
ATOM 1066 C CA . THR A 1 127 ? -3.200 -2.399 22.101 1.00 88.25 127 THR A CA 1
ATOM 1067 C C . THR A 1 127 ? -2.438 -2.761 23.369 1.00 88.25 127 THR A C 1
ATOM 1069 O O . THR A 1 127 ? -3.027 -3.181 24.361 1.00 88.25 127 THR A O 1
ATOM 1072 N N . SER A 1 128 ? -1.121 -2.559 23.361 1.00 84.25 128 SER A N 1
ATOM 1073 C CA . SER A 1 128 ? -0.241 -2.752 24.509 1.00 84.25 128 SER A CA 1
ATOM 1074 C C . SER A 1 128 ? 0.928 -1.766 24.453 1.00 84.25 128 SER A C 1
ATOM 1076 O O . SER A 1 128 ? 0.994 -0.894 23.588 1.00 84.25 128 SER A O 1
ATOM 1078 N N . SER A 1 129 ? 1.892 -1.880 25.370 1.00 73.75 129 SER A N 1
ATOM 1079 C CA . SER A 1 129 ? 3.087 -1.028 25.340 1.00 73.75 129 SER A CA 1
ATOM 1080 C C . SER A 1 129 ? 3.937 -1.208 24.075 1.00 73.75 129 SER A C 1
ATOM 1082 O O . SER A 1 129 ? 4.666 -0.280 23.729 1.00 73.75 129 SER A O 1
ATOM 1084 N N . LYS A 1 130 ? 3.842 -2.359 23.393 1.00 76.12 130 LYS A N 1
ATOM 1085 C CA . LYS A 1 130 ? 4.672 -2.713 22.227 1.00 76.12 130 LYS A CA 1
ATOM 1086 C C . LYS A 1 130 ? 3.888 -3.057 20.962 1.00 76.12 130 LYS A C 1
ATOM 1088 O O . LYS A 1 130 ? 4.513 -3.248 19.927 1.00 76.12 130 LYS A O 1
ATOM 1093 N N . ASP A 1 131 ? 2.565 -3.144 21.041 1.00 88.31 131 ASP A N 1
ATOM 1094 C CA . ASP A 1 131 ? 1.734 -3.598 19.930 1.00 88.31 131 ASP A CA 1
ATOM 1095 C C . ASP A 1 131 ? 0.577 -2.633 19.651 1.00 88.31 131 ASP A C 1
ATOM 1097 O O . ASP A 1 131 ? 0.163 -1.840 20.507 1.00 88.31 131 ASP A O 1
ATOM 1101 N N . PHE A 1 132 ? 0.094 -2.672 18.416 1.00 93.19 132 PHE A N 1
ATOM 1102 C CA . PHE A 1 132 ? -0.930 -1.783 17.893 1.00 93.19 132 PHE A CA 1
ATOM 1103 C C . PHE A 1 132 ? -1.708 -2.456 16.764 1.00 93.19 132 PHE A C 1
ATOM 1105 O O . PHE A 1 132 ? -1.217 -3.369 16.109 1.00 93.19 132 PHE A O 1
ATOM 1112 N N . TYR A 1 133 ? -2.911 -1.966 16.507 1.00 95.31 133 TYR A N 1
ATOM 1113 C CA . TYR A 1 133 ? -3.660 -2.262 15.297 1.00 95.31 133 TYR A CA 1
ATOM 1114 C C . TYR A 1 133 ? -3.539 -1.115 14.305 1.00 95.31 133 TYR A C 1
ATOM 1116 O O . TYR A 1 133 ? -3.506 0.054 14.703 1.00 95.31 133 TYR A O 1
ATOM 1124 N N . LEU A 1 134 ? -3.492 -1.467 13.023 1.00 96.06 134 LEU A N 1
ATOM 1125 C CA . LEU A 1 134 ? -3.679 -0.540 11.914 1.00 96.06 134 LEU A CA 1
ATOM 1126 C C . LEU A 1 134 ? -5.077 -0.755 11.346 1.00 96.06 134 LEU A C 1
ATOM 1128 O O . LEU A 1 134 ? -5.430 -1.882 11.012 1.00 96.06 134 LEU A O 1
ATOM 1132 N N . TYR A 1 135 ? -5.855 0.315 11.249 1.00 96.62 135 TYR A N 1
ATOM 1133 C CA . TYR A 1 135 ? -7.148 0.313 10.583 1.00 96.62 135 TYR A CA 1
ATOM 1134 C C . TYR A 1 135 ? -7.003 0.978 9.227 1.00 96.62 135 TYR A C 1
ATOM 1136 O O . TYR A 1 135 ? -6.568 2.127 9.167 1.00 96.62 135 TYR A O 1
ATOM 1144 N N . LEU A 1 136 ? -7.374 0.262 8.169 1.00 96.00 136 LEU A N 1
ATOM 1145 C CA . LEU A 1 136 ? -7.499 0.817 6.826 1.00 96.00 136 LEU A CA 1
ATOM 1146 C C . LEU A 1 136 ? -8.979 1.122 6.583 1.00 96.00 136 LEU A C 1
ATOM 1148 O O . LEU A 1 136 ? -9.817 0.238 6.762 1.00 96.00 136 LEU A O 1
ATOM 1152 N N . LEU A 1 137 ? -9.293 2.383 6.286 1.00 95.19 137 LEU A N 1
ATOM 1153 C CA . LEU A 1 137 ? -10.675 2.863 6.209 1.00 95.19 137 LEU A CA 1
ATOM 1154 C C . LEU A 1 137 ? -11.197 2.941 4.776 1.00 95.19 137 LEU A C 1
ATOM 1156 O O . LEU A 1 137 ? -12.337 2.564 4.526 1.00 95.19 137 LEU A O 1
ATOM 1160 N N . ASP A 1 138 ? -10.367 3.441 3.865 1.00 93.62 138 ASP A N 1
ATOM 1161 C CA . ASP A 1 138 ? -10.742 3.700 2.478 1.00 93.62 138 ASP A CA 1
ATOM 1162 C C . ASP A 1 138 ? -10.441 2.484 1.614 1.00 93.62 138 ASP A C 1
ATOM 1164 O O . ASP A 1 138 ? -9.353 1.901 1.670 1.00 93.62 138 ASP A O 1
ATOM 1168 N N . HIS A 1 139 ? -11.441 2.097 0.827 1.00 95.19 139 HIS A N 1
ATOM 1169 C CA . HIS A 1 139 ? -11.321 1.011 -0.129 1.00 95.19 139 HIS A CA 1
ATOM 1170 C C . HIS A 1 139 ? -11.889 1.355 -1.518 1.00 95.19 139 HIS A C 1
ATOM 1172 O O . HIS A 1 139 ? -12.274 0.458 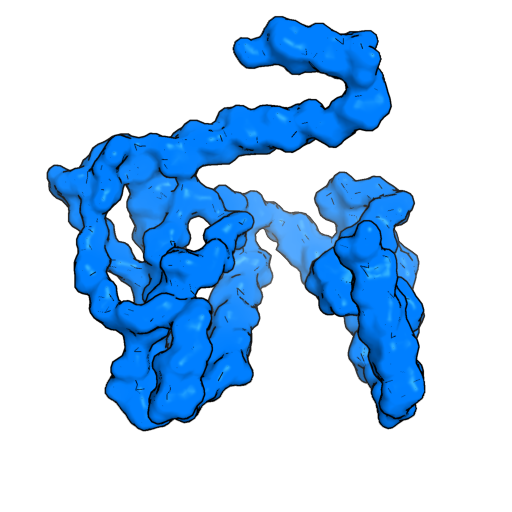-2.282 1.00 95.19 139 HIS A O 1
ATOM 1178 N N . GLY A 1 140 ? -11.965 2.645 -1.857 1.00 91.00 140 GLY A N 1
ATOM 1179 C CA . GLY A 1 140 ? -12.580 3.142 -3.088 1.00 91.00 140 GLY A CA 1
ATOM 1180 C C . GLY A 1 140 ? -11.843 2.693 -4.349 1.00 91.00 140 GLY A C 1
ATOM 1181 O O . GLY A 1 140 ? -12.472 2.251 -5.316 1.00 91.00 140 GLY A O 1
ATOM 1182 N N . LEU A 1 141 ? -10.505 2.716 -4.314 1.00 91.25 141 LEU A N 1
ATOM 1183 C CA . LEU A 1 141 ? -9.663 2.414 -5.471 1.00 91.25 141 LEU A CA 1
ATOM 1184 C C . LEU A 1 141 ? -8.747 1.207 -5.269 1.00 91.25 141 LEU A C 1
ATOM 1186 O O . LEU A 1 141 ? -7.757 1.241 -4.527 1.00 91.25 141 LEU A O 1
ATOM 1190 N N . TYR A 1 142 ? -9.045 0.168 -6.047 1.00 93.62 142 TYR A N 1
ATOM 1191 C CA . TYR A 1 142 ? -8.216 -1.016 -6.216 1.00 93.62 142 TYR A CA 1
ATOM 1192 C C . TYR A 1 142 ? -8.004 -1.339 -7.687 1.00 93.62 142 TYR A C 1
ATOM 1194 O O . TYR A 1 142 ? -8.911 -1.202 -8.509 1.00 93.62 142 TYR A O 1
ATOM 1202 N N . THR A 1 143 ? -6.825 -1.871 -7.991 1.00 92.81 143 THR A N 1
ATOM 1203 C CA . THR A 1 143 ? -6.520 -2.476 -9.286 1.00 92.81 143 THR A CA 1
ATOM 1204 C C . THR A 1 143 ? -6.182 -3.953 -9.126 1.00 92.81 143 THR A C 1
ATOM 1206 O O . THR A 1 143 ? -5.695 -4.387 -8.079 1.00 92.81 143 THR A O 1
ATOM 1209 N N . GLN A 1 144 ? -6.450 -4.735 -10.170 1.00 95.69 144 GLN A N 1
ATOM 1210 C CA . GLN A 1 144 ? -6.042 -6.131 -10.254 1.00 95.69 144 GLN A CA 1
ATOM 1211 C C . GLN A 1 144 ? -4.884 -6.249 -11.243 1.00 95.69 144 GLN A C 1
ATOM 1213 O O . GLN A 1 144 ? -5.050 -6.038 -12.441 1.00 95.69 144 GLN A O 1
ATOM 1218 N N . LEU A 1 145 ? -3.718 -6.623 -10.733 1.00 96.06 145 LEU A N 1
ATOM 1219 C CA . LEU A 1 145 ? -2.538 -6.935 -11.520 1.00 96.06 145 LEU A CA 1
ATOM 1220 C C . LEU A 1 145 ? -2.639 -8.358 -12.070 1.00 96.06 145 LEU A C 1
ATOM 1222 O O . LEU A 1 145 ? -3.081 -9.277 -11.369 1.00 96.06 145 LEU A O 1
ATOM 1226 N N . THR A 1 146 ? -2.200 -8.532 -13.315 1.00 96.62 146 THR A N 1
ATOM 1227 C CA . THR A 1 146 ? -2.021 -9.850 -13.930 1.00 96.62 146 THR A CA 1
ATOM 1228 C C . THR A 1 146 ? -0.771 -10.527 -13.373 1.00 96.62 146 THR A C 1
ATOM 1230 O O . THR A 1 146 ? 0.152 -9.862 -12.895 1.00 96.62 146 THR A O 1
ATOM 1233 N N . ASP A 1 147 ? -0.710 -11.854 -13.452 1.00 95.81 147 ASP A N 1
ATOM 1234 C CA . ASP A 1 147 ? 0.474 -12.599 -13.008 1.00 95.81 147 ASP A CA 1
ATOM 1235 C C . ASP A 1 147 ? 1.716 -12.247 -13.834 1.00 95.81 147 ASP A C 1
ATOM 1237 O O . ASP A 1 147 ? 2.802 -12.103 -13.277 1.00 95.81 147 ASP A O 1
ATOM 1241 N N . GLU A 1 148 ? 1.544 -12.000 -15.135 1.00 96.25 148 GLU A N 1
ATOM 1242 C CA . GLU A 1 148 ? 2.615 -11.513 -16.006 1.00 96.25 148 GLU A CA 1
ATOM 1243 C C . GLU A 1 148 ? 3.154 -10.156 -15.538 1.00 96.25 148 GLU A C 1
ATOM 1245 O O . GLU A 1 148 ? 4.370 -9.975 -15.434 1.00 96.25 148 GLU A O 1
ATOM 1250 N N . PHE A 1 149 ? 2.272 -9.204 -15.214 1.00 96.06 149 PHE A N 1
ATOM 1251 C CA . PHE A 1 149 ? 2.703 -7.906 -14.701 1.00 96.06 149 PHE A CA 1
ATOM 1252 C C . PHE A 1 149 ? 3.459 -8.072 -13.381 1.00 96.06 149 PHE A C 1
ATOM 1254 O O . PHE A 1 149 ? 4.544 -7.522 -13.216 1.00 96.06 149 PHE A O 1
ATOM 1261 N N . ARG A 1 150 ? 2.925 -8.876 -12.452 1.00 96.31 150 ARG A N 1
ATOM 1262 C CA . ARG A 1 150 ? 3.546 -9.127 -11.142 1.00 96.31 150 ARG A CA 1
ATOM 1263 C C . ARG A 1 150 ? 4.927 -9.757 -11.278 1.00 96.31 150 ARG A C 1
ATOM 1265 O O . ARG A 1 150 ? 5.850 -9.317 -10.600 1.00 96.31 150 ARG A O 1
ATOM 1272 N N . GLN A 1 151 ? 5.082 -10.737 -12.167 1.00 96.44 151 GLN A N 1
ATOM 1273 C CA . GLN A 1 151 ? 6.372 -11.367 -12.429 1.00 96.44 151 GLN A CA 1
ATOM 1274 C C . GLN A 1 151 ? 7.376 -10.361 -13.001 1.00 96.44 151 GLN A C 1
ATOM 1276 O O . GLN A 1 151 ? 8.494 -10.262 -12.495 1.00 96.44 151 GLN A O 1
ATOM 1281 N N . ASN A 1 152 ? 6.981 -9.584 -14.016 1.00 97.19 152 ASN A N 1
ATOM 1282 C CA . ASN A 1 152 ? 7.862 -8.565 -14.585 1.00 97.19 152 ASN A CA 1
ATOM 1283 C C . ASN A 1 152 ? 8.226 -7.493 -13.553 1.00 97.19 152 ASN A C 1
ATOM 1285 O O . ASN A 1 152 ? 9.383 -7.088 -13.504 1.00 97.19 152 ASN A O 1
ATOM 1289 N N . TYR A 1 153 ? 7.294 -7.099 -12.685 1.00 96.25 153 TYR A N 1
ATOM 1290 C CA . TYR A 1 153 ? 7.553 -6.149 -11.607 1.00 96.25 153 TYR A CA 1
ATOM 1291 C C . TYR A 1 153 ? 8.522 -6.710 -10.552 1.00 96.25 153 TYR A C 1
ATOM 1293 O O . TYR A 1 153 ? 9.432 -6.009 -10.112 1.00 96.25 153 TYR A O 1
ATOM 1301 N N . SER A 1 154 ? 8.399 -7.989 -10.178 1.00 96.12 154 SER A N 1
ATOM 1302 C CA . SER A 1 154 ? 9.364 -8.653 -9.290 1.00 96.12 154 SER A CA 1
ATOM 1303 C C . SER A 1 154 ? 10.761 -8.737 -9.911 1.00 96.12 154 SER A C 1
ATOM 1305 O O . SER A 1 154 ? 11.749 -8.421 -9.251 1.00 96.12 154 SER A O 1
ATOM 1307 N N . GLU A 1 155 ? 10.855 -9.136 -11.180 1.00 96.88 155 GLU A N 1
ATOM 1308 C CA . GLU A 1 155 ? 12.128 -9.208 -11.908 1.00 96.88 155 GLU A CA 1
ATOM 1309 C C . GLU A 1 155 ? 12.743 -7.814 -12.111 1.00 96.88 155 GLU A C 1
ATOM 1311 O O . GLU A 1 155 ? 13.954 -7.656 -11.981 1.00 96.88 155 GLU A O 1
ATOM 1316 N N . PHE A 1 156 ? 11.919 -6.787 -12.331 1.00 96.81 156 PHE A N 1
ATOM 1317 C CA . PHE A 1 156 ? 12.343 -5.388 -12.392 1.00 96.81 156 PHE A CA 1
ATOM 1318 C C . PHE A 1 156 ? 12.996 -4.934 -11.079 1.00 96.81 156 PHE A C 1
ATOM 1320 O O . PHE A 1 156 ? 14.102 -4.393 -11.096 1.00 96.81 156 PHE A O 1
ATOM 1327 N N . TRP A 1 157 ? 12.377 -5.223 -9.929 1.00 95.31 157 TRP A N 1
ATOM 1328 C CA . TRP A 1 157 ? 12.978 -4.931 -8.623 1.00 95.31 157 TRP A CA 1
ATOM 1329 C C . TRP A 1 157 ? 14.296 -5.678 -8.404 1.00 95.31 157 TRP A C 1
ATOM 1331 O O . TRP A 1 157 ? 15.268 -5.080 -7.944 1.00 95.31 157 TRP A O 1
ATOM 1341 N N . LEU A 1 158 ? 14.368 -6.964 -8.763 1.00 95.19 158 LEU A N 1
ATOM 1342 C CA . LEU A 1 158 ? 15.614 -7.738 -8.671 1.00 95.19 158 LEU A CA 1
ATOM 1343 C C . LEU A 1 158 ? 16.725 -7.151 -9.553 1.00 95.19 158 LEU A C 1
ATOM 1345 O O . LEU A 1 158 ? 17.882 -7.121 -9.130 1.00 95.19 158 LEU A O 1
ATOM 1349 N N . ALA A 1 159 ? 16.383 -6.659 -10.743 1.00 95.75 159 ALA A N 1
ATOM 1350 C CA . ALA A 1 159 ? 17.322 -5.985 -11.629 1.00 95.75 159 ALA A CA 1
ATOM 1351 C C . ALA A 1 159 ? 17.840 -4.672 -11.019 1.00 95.75 159 ALA A C 1
ATOM 1353 O O . ALA A 1 159 ? 19.049 -4.447 -11.017 1.00 95.75 159 ALA A O 1
ATOM 1354 N N . ILE A 1 160 ? 16.963 -3.859 -10.412 1.00 94.38 160 ILE A N 1
ATOM 1355 C CA . ILE A 1 160 ? 17.348 -2.650 -9.657 1.00 94.38 160 ILE A CA 1
ATOM 1356 C C . ILE A 1 160 ? 18.312 -2.990 -8.517 1.00 94.38 160 ILE A C 1
ATOM 1358 O O . ILE A 1 160 ? 19.325 -2.311 -8.336 1.00 94.38 160 ILE A O 1
ATOM 1362 N N . PHE A 1 161 ? 18.030 -4.044 -7.745 1.00 92.31 161 PHE A N 1
ATOM 1363 C CA . PHE A 1 161 ? 18.904 -4.439 -6.638 1.00 92.31 161 PHE A CA 1
ATOM 1364 C C . PHE A 1 161 ? 20.316 -4.793 -7.110 1.00 92.31 161 PHE A C 1
ATOM 1366 O O . PHE A 1 161 ? 21.279 -4.382 -6.462 1.00 92.31 161 PHE A O 1
ATOM 1373 N N . ARG A 1 162 ? 20.426 -5.473 -8.255 1.00 93.75 162 ARG A N 1
ATOM 1374 C CA . ARG A 1 162 ? 21.694 -5.914 -8.862 1.00 93.75 162 ARG A CA 1
ATOM 1375 C C . ARG A 1 162 ? 22.381 -4.853 -9.725 1.00 93.75 162 ARG A C 1
ATOM 1377 O O . ARG A 1 162 ? 23.534 -5.035 -10.099 1.00 93.75 162 ARG A O 1
ATOM 1384 N N . GLY A 1 163 ? 21.683 -3.773 -10.079 1.00 92.81 163 GLY A N 1
ATOM 1385 C CA . GLY A 1 163 ? 22.166 -2.786 -11.049 1.00 92.81 163 GLY A CA 1
ATOM 1386 C C . GLY A 1 163 ? 22.188 -3.304 -12.494 1.00 92.81 163 GLY A C 1
ATOM 1387 O O . GLY A 1 163 ? 22.974 -2.826 -13.309 1.00 92.81 163 GLY A O 1
ATOM 1388 N N . ASP A 1 164 ? 21.346 -4.287 -12.832 1.00 95.12 164 ASP A N 1
ATOM 1389 C CA . ASP A 1 164 ? 21.250 -4.841 -14.189 1.00 95.12 164 ASP A CA 1
ATOM 1390 C C . ASP A 1 164 ? 20.399 -3.928 -15.085 1.00 95.12 164 ASP A C 1
ATOM 1392 O O . ASP A 1 164 ? 19.192 -4.116 -15.248 1.00 95.12 164 ASP A O 1
ATOM 1396 N N . LEU A 1 165 ? 21.043 -2.914 -15.668 1.00 94.31 165 LEU A N 1
ATOM 1397 C CA . LEU A 1 165 ? 20.388 -1.888 -16.487 1.00 94.31 165 LEU A CA 1
ATOM 1398 C C . LEU A 1 165 ? 19.620 -2.459 -17.685 1.00 94.31 165 LEU A C 1
ATOM 1400 O O . LEU A 1 165 ? 18.547 -1.960 -18.027 1.00 94.31 165 LEU A O 1
ATOM 1404 N N . LYS A 1 166 ? 20.149 -3.519 -18.305 1.00 95.50 166 LYS A N 1
ATOM 1405 C CA . LYS A 1 166 ? 19.505 -4.164 -19.451 1.00 95.50 166 LYS A CA 1
ATOM 1406 C C . LYS A 1 166 ? 18.203 -4.827 -19.012 1.00 95.50 166 LYS A C 1
ATOM 1408 O O . LYS A 1 166 ? 17.166 -4.632 -19.641 1.00 95.50 166 LYS A O 1
ATOM 1413 N N . GLN A 1 167 ? 18.239 -5.565 -17.904 1.00 96.44 167 GLN A N 1
ATOM 1414 C CA . GLN A 1 167 ? 17.046 -6.215 -17.375 1.00 96.44 167 GLN A CA 1
ATOM 1415 C C . GLN A 1 167 ? 16.023 -5.197 -16.848 1.00 96.44 167 GLN A C 1
ATOM 1417 O O . GLN A 1 167 ? 14.829 -5.403 -17.048 1.00 96.44 167 GLN A O 1
ATOM 1422 N N . ILE A 1 168 ? 16.457 -4.074 -16.260 1.00 95.56 168 ILE A N 1
ATOM 1423 C CA . ILE A 1 168 ? 15.568 -2.956 -15.885 1.00 95.56 168 ILE A CA 1
ATOM 1424 C C . ILE A 1 168 ? 14.758 -2.487 -17.102 1.00 95.56 168 ILE A C 1
ATOM 1426 O O . ILE A 1 168 ? 13.529 -2.441 -17.035 1.00 95.56 168 ILE A O 1
ATOM 1430 N N . GLN A 1 169 ? 15.424 -2.198 -18.225 1.00 95.44 169 GLN A N 1
ATOM 1431 C CA . GLN A 1 169 ? 14.758 -1.754 -19.456 1.00 95.44 169 GLN A CA 1
ATOM 1432 C C . GLN A 1 169 ? 13.816 -2.821 -20.022 1.00 95.44 169 GLN A C 1
ATOM 1434 O O . GLN A 1 169 ? 12.650 -2.536 -20.292 1.00 95.44 169 GLN A O 1
ATOM 1439 N N . GLU A 1 170 ? 14.283 -4.066 -20.151 1.00 96.69 170 GLU A N 1
ATOM 1440 C CA . GLU A 1 170 ? 13.476 -5.164 -20.694 1.00 96.69 170 GLU A CA 1
ATOM 1441 C C . GLU A 1 170 ? 12.192 -5.396 -19.887 1.00 96.69 170 GLU A C 1
ATOM 1443 O O . GLU A 1 170 ? 11.127 -5.624 -20.466 1.00 96.69 170 GLU A O 1
ATOM 1448 N N . ARG A 1 171 ? 12.270 -5.339 -18.549 1.00 97.12 171 ARG A N 1
ATOM 1449 C CA . ARG A 1 171 ? 11.093 -5.526 -17.690 1.00 97.12 171 ARG A CA 1
ATOM 1450 C C . ARG A 1 171 ? 10.175 -4.315 -17.694 1.00 97.12 171 ARG A C 1
ATOM 1452 O O . ARG A 1 171 ? 8.964 -4.511 -17.731 1.00 97.12 171 ARG A O 1
ATOM 1459 N N . ALA A 1 172 ? 10.716 -3.097 -17.724 1.00 95.56 172 ALA A N 1
ATOM 1460 C CA . ALA A 1 172 ? 9.918 -1.880 -17.862 1.00 95.56 172 ALA A CA 1
ATOM 1461 C C . ALA A 1 172 ? 9.073 -1.904 -19.149 1.00 95.56 172 ALA A C 1
ATOM 1463 O O . ALA A 1 172 ? 7.860 -1.707 -19.086 1.00 95.56 172 ALA A O 1
ATOM 1464 N N . ILE A 1 173 ? 9.673 -2.271 -20.286 1.00 95.75 173 ILE A N 1
ATOM 1465 C CA . ILE A 1 173 ? 8.967 -2.374 -21.574 1.00 95.75 173 ILE A CA 1
ATOM 1466 C C . ILE A 1 173 ? 7.843 -3.412 -21.514 1.00 95.75 173 ILE A C 1
ATOM 1468 O O . ILE A 1 173 ? 6.729 -3.151 -21.965 1.00 95.75 173 ILE A O 1
ATOM 1472 N N . LYS A 1 174 ? 8.084 -4.571 -20.888 1.00 95.75 174 LYS A N 1
ATOM 1473 C CA . LYS A 1 174 ? 7.042 -5.594 -20.687 1.00 95.75 174 LYS A CA 1
ATOM 1474 C C . LYS A 1 174 ? 5.897 -5.137 -19.779 1.00 95.75 174 LYS A C 1
ATOM 1476 O O . LYS A 1 174 ? 4.806 -5.689 -19.864 1.00 95.75 174 LYS A O 1
ATOM 1481 N N . MET A 1 175 ? 6.125 -4.137 -18.930 1.00 94.56 175 MET A N 1
ATOM 1482 C CA . MET A 1 175 ? 5.086 -3.495 -18.118 1.00 94.56 175 MET A CA 1
ATOM 1483 C C . MET A 1 175 ? 4.371 -2.348 -18.855 1.00 94.56 175 MET A C 1
ATOM 1485 O O . MET A 1 175 ? 3.500 -1.712 -18.267 1.00 94.56 175 MET A O 1
ATOM 1489 N N . GLY A 1 176 ? 4.705 -2.095 -20.128 1.00 92.25 176 GLY A N 1
ATOM 1490 C CA . GLY A 1 176 ? 4.102 -1.042 -20.950 1.00 92.25 176 GLY A CA 1
ATOM 1491 C C . GLY A 1 176 ? 4.759 0.331 -20.795 1.00 92.25 176 GLY A C 1
ATOM 1492 O O . GLY A 1 176 ? 4.121 1.337 -21.087 1.00 92.25 176 GLY A O 1
ATOM 1493 N N . ILE A 1 177 ? 6.001 0.380 -20.311 1.00 93.12 177 ILE A N 1
ATOM 1494 C CA . ILE A 1 177 ? 6.764 1.616 -20.109 1.00 93.12 177 ILE A CA 1
ATOM 1495 C C . ILE A 1 177 ? 7.702 1.822 -21.294 1.00 93.12 177 ILE A C 1
ATOM 1497 O O . ILE A 1 177 ? 8.444 0.910 -21.662 1.00 93.12 177 ILE A O 1
ATOM 1501 N N . ASP A 1 178 ? 7.700 3.021 -21.868 1.00 89.75 178 ASP A N 1
ATOM 1502 C CA . ASP A 1 178 ? 8.616 3.361 -22.953 1.00 89.75 178 ASP A CA 1
ATOM 1503 C C . ASP A 1 178 ? 10.080 3.260 -22.493 1.00 89.75 178 ASP A C 1
ATOM 1505 O O . ASP A 1 178 ? 10.427 3.557 -21.349 1.00 89.75 178 ASP A O 1
ATOM 1509 N N . GLU A 1 179 ? 10.976 2.899 -23.413 1.00 85.56 179 GLU A N 1
ATOM 1510 C CA . GLU A 1 179 ? 12.406 2.709 -23.121 1.00 85.56 179 GLU A CA 1
ATOM 1511 C C . GLU A 1 179 ? 13.050 3.946 -22.470 1.00 85.56 179 GLU A C 1
ATOM 1513 O O . GLU A 1 179 ? 13.820 3.828 -21.516 1.00 85.56 179 GLU A O 1
ATOM 1518 N N . LYS A 1 180 ? 12.673 5.141 -22.942 1.00 85.56 180 LYS A N 1
ATOM 1519 C CA . LYS A 1 180 ? 13.132 6.434 -22.408 1.00 85.56 180 LYS A CA 1
ATOM 1520 C C . LYS A 1 180 ? 12.675 6.692 -20.964 1.00 85.56 180 LYS A C 1
ATOM 1522 O O . LYS A 1 180 ? 13.349 7.418 -20.239 1.00 85.56 180 LYS A O 1
ATOM 1527 N N . ASP A 1 181 ? 11.569 6.081 -20.541 1.00 89.94 181 ASP A N 1
ATOM 1528 C CA . ASP A 1 181 ? 10.931 6.327 -19.244 1.00 89.94 181 ASP A CA 1
ATOM 1529 C C . ASP A 1 181 ? 11.294 5.257 -18.203 1.00 89.94 181 ASP A C 1
ATOM 1531 O O . ASP A 1 181 ? 11.055 5.445 -17.011 1.00 89.94 181 ASP A O 1
ATOM 1535 N N . ALA A 1 182 ? 11.947 4.160 -18.606 1.00 91.38 182 ALA A N 1
ATOM 1536 C CA . ALA A 1 182 ? 12.392 3.101 -17.696 1.00 91.38 182 ALA A CA 1
ATOM 1537 C C . ALA A 1 182 ? 13.334 3.624 -16.593 1.00 91.38 182 ALA A C 1
ATOM 1539 O O . ALA A 1 182 ? 13.230 3.223 -15.429 1.00 91.38 182 ALA A O 1
ATOM 1540 N N . GLN A 1 183 ? 14.231 4.553 -16.943 1.00 91.38 183 GLN A N 1
ATOM 1541 C CA . GLN A 1 183 ? 15.111 5.225 -15.985 1.00 91.38 183 GLN A CA 1
ATOM 1542 C C . GLN A 1 183 ? 14.305 6.065 -14.989 1.00 91.38 183 GLN A C 1
ATOM 1544 O O . GLN A 1 183 ? 14.509 5.950 -13.780 1.00 91.38 183 GLN A O 1
ATOM 1549 N N . LEU A 1 184 ? 13.372 6.876 -15.493 1.00 90.00 184 LEU A N 1
ATOM 1550 C CA . LEU A 1 184 ? 12.532 7.734 -14.663 1.00 90.00 184 LEU A CA 1
ATOM 1551 C C . LEU A 1 184 ? 11.684 6.900 -13.699 1.00 90.00 184 LEU 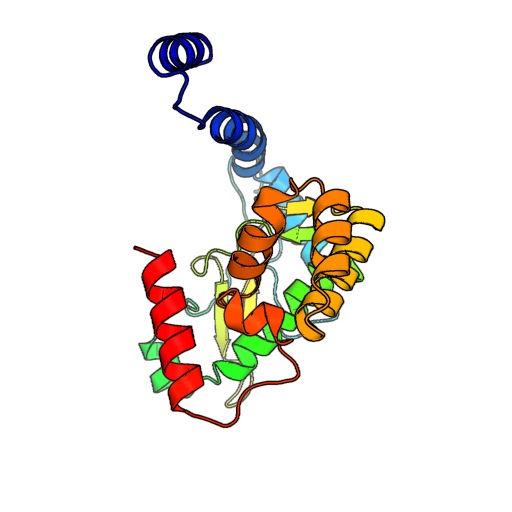A C 1
ATOM 1553 O O . LEU A 1 184 ? 11.688 7.169 -12.498 1.00 90.00 184 LEU A O 1
ATOM 1557 N N . LEU A 1 185 ? 11.041 5.839 -14.196 1.00 91.81 185 LEU A N 1
ATOM 1558 C CA . LEU A 1 185 ? 10.283 4.905 -13.370 1.00 91.81 185 LEU A CA 1
ATOM 1559 C C . LEU A 1 185 ? 11.153 4.320 -12.254 1.00 91.81 185 LEU A C 1
ATOM 1561 O O . LEU A 1 185 ? 10.732 4.312 -11.100 1.00 91.81 185 LEU A O 1
ATOM 1565 N N . SER A 1 186 ? 12.366 3.866 -12.585 1.00 92.38 186 SER A N 1
ATOM 1566 C CA . SER A 1 186 ? 13.297 3.283 -11.610 1.00 92.38 186 SER A CA 1
ATOM 1567 C C . SER A 1 186 ? 13.629 4.269 -10.488 1.00 92.38 186 SER A C 1
ATOM 1569 O O . SER A 1 186 ? 13.598 3.900 -9.312 1.00 92.38 186 SER A O 1
ATOM 1571 N N . CYS A 1 187 ? 13.888 5.533 -10.832 1.00 91.38 187 CYS A N 1
ATOM 1572 C CA . CYS A 1 187 ? 14.115 6.595 -9.852 1.00 91.38 187 CYS A CA 1
ATOM 1573 C C . CYS A 1 187 ? 12.867 6.856 -8.996 1.00 91.38 187 CYS A C 1
ATOM 1575 O O . CYS A 1 187 ? 12.971 6.941 -7.773 1.00 91.38 187 CYS A O 1
ATOM 1577 N N . MET A 1 188 ? 11.684 6.925 -9.614 1.00 89.88 188 MET A N 1
ATOM 1578 C CA . MET A 1 188 ? 10.418 7.185 -8.920 1.00 89.88 188 MET A CA 1
ATOM 1579 C C . MET A 1 188 ? 10.069 6.089 -7.910 1.00 89.88 188 MET A C 1
ATOM 1581 O O . MET A 1 188 ? 9.763 6.401 -6.762 1.00 89.88 188 MET A O 1
ATOM 1585 N N . VAL A 1 189 ? 10.138 4.810 -8.301 1.00 89.88 189 VAL A N 1
ATOM 1586 C CA . VAL A 1 189 ? 9.722 3.706 -7.414 1.00 89.88 189 VAL A CA 1
ATOM 1587 C C . VAL A 1 189 ? 10.698 3.460 -6.265 1.00 89.88 189 VAL A C 1
ATOM 1589 O O . VAL A 1 189 ? 10.306 2.939 -5.225 1.00 89.88 189 VAL A O 1
ATOM 1592 N N . THR A 1 190 ? 11.967 3.835 -6.432 1.00 89.75 190 THR A N 1
ATOM 1593 C CA . THR A 1 190 ? 12.999 3.671 -5.397 1.00 89.75 190 THR A CA 1
ATOM 1594 C C . THR A 1 190 ? 13.192 4.921 -4.543 1.00 89.75 190 THR A C 1
ATOM 1596 O O . THR A 1 190 ? 13.794 4.829 -3.471 1.00 89.75 190 THR A O 1
ATOM 1599 N N . ALA A 1 191 ? 12.734 6.083 -5.022 1.00 87.62 191 ALA A N 1
ATOM 1600 C CA . ALA A 1 191 ? 13.146 7.395 -4.526 1.00 87.62 191 ALA A CA 1
ATOM 1601 C C . ALA A 1 191 ? 14.684 7.519 -4.421 1.00 87.62 191 ALA A C 1
ATOM 1603 O O . ALA A 1 191 ? 15.224 8.071 -3.454 1.00 87.62 191 ALA A O 1
ATOM 1604 N N . LYS A 1 192 ? 15.406 6.942 -5.394 1.00 86.69 192 LYS A N 1
ATOM 1605 C CA . LYS A 1 192 ? 16.871 6.968 -5.493 1.00 86.69 192 LYS A CA 1
ATOM 1606 C C . LYS A 1 192 ? 17.322 7.607 -6.799 1.00 86.69 192 LYS A C 1
ATOM 1608 O O . LYS A 1 192 ? 16.627 7.481 -7.806 1.00 86.69 192 LYS A O 1
ATOM 1613 N N . PRO A 1 193 ? 18.503 8.248 -6.805 1.00 89.38 193 PRO A N 1
ATOM 1614 C CA . PRO A 1 193 ? 19.056 8.764 -8.039 1.00 89.38 193 PRO A CA 1
ATOM 1615 C C . PRO A 1 193 ? 19.517 7.614 -8.934 1.00 89.38 193 PRO A C 1
ATOM 1617 O O . PRO A 1 193 ? 19.834 6.508 -8.474 1.00 89.38 193 PRO A O 1
ATOM 1620 N N . TRP A 1 194 ? 19.624 7.900 -10.228 1.00 89.12 194 TRP A N 1
ATOM 1621 C CA . TRP A 1 194 ? 20.056 6.912 -11.213 1.00 89.12 194 TRP A CA 1
ATOM 1622 C C . TRP A 1 194 ? 21.468 6.379 -10.940 1.00 89.12 194 TRP A C 1
ATOM 1624 O O . TRP A 1 194 ? 21.753 5.204 -11.179 1.00 89.12 194 TRP A O 1
ATOM 1634 N N . SER A 1 195 ? 22.336 7.224 -10.382 1.00 87.44 195 SER A N 1
ATOM 1635 C CA . SER A 1 195 ? 23.700 6.886 -9.965 1.00 87.44 195 SER A CA 1
ATOM 1636 C C . SER A 1 195 ? 23.754 5.769 -8.909 1.00 87.44 195 SER A C 1
ATOM 1638 O O . SER A 1 195 ? 24.674 4.944 -8.924 1.00 87.44 195 SER A O 1
ATOM 1640 N N . ALA A 1 196 ? 22.759 5.698 -8.020 1.00 87.44 196 ALA A N 1
ATOM 1641 C CA . ALA A 1 196 ? 22.630 4.640 -7.020 1.00 87.44 196 ALA A CA 1
ATOM 1642 C C . ALA A 1 196 ? 22.049 3.354 -7.628 1.00 87.44 196 ALA A C 1
ATOM 1644 O O . ALA A 1 196 ? 22.540 2.261 -7.349 1.00 87.44 196 ALA A O 1
ATOM 1645 N N . ILE A 1 197 ? 21.038 3.483 -8.494 1.00 88.88 197 ILE A N 1
ATOM 1646 C CA . ILE A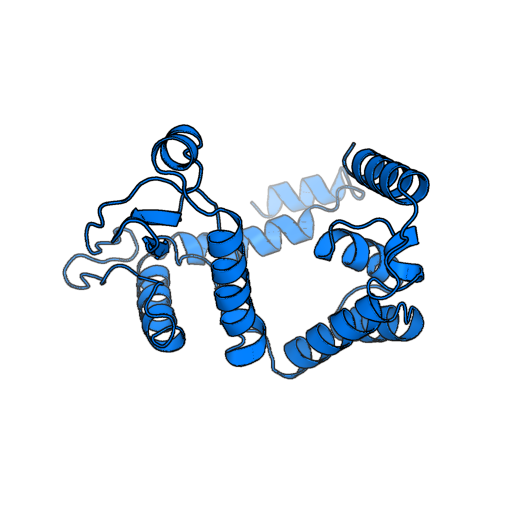 1 197 ? 20.390 2.349 -9.173 1.00 88.88 197 ILE A CA 1
ATOM 1647 C C . ILE A 1 197 ? 21.383 1.631 -10.092 1.00 88.88 197 ILE A C 1
ATOM 1649 O O . ILE A 1 197 ? 21.503 0.411 -10.035 1.00 88.88 197 ILE A O 1
ATOM 1653 N N . SER A 1 198 ? 22.160 2.385 -10.872 1.00 88.88 198 SER A N 1
ATOM 1654 C CA . SER A 1 198 ? 23.141 1.834 -11.820 1.00 88.88 198 SER A CA 1
ATOM 1655 C C . SER A 1 198 ? 24.272 1.056 -11.149 1.00 88.88 198 SER A C 1
ATOM 1657 O O . SER A 1 198 ? 24.909 0.220 -11.778 1.00 88.88 198 SER A O 1
ATOM 1659 N N . ARG A 1 199 ? 24.532 1.323 -9.865 1.00 88.94 199 ARG A N 1
ATOM 1660 C CA . ARG A 1 199 ? 25.526 0.600 -9.058 1.00 88.94 199 ARG A CA 1
ATOM 1661 C C . ARG A 1 199 ? 24.983 -0.712 -8.479 1.00 88.94 199 ARG A C 1
ATOM 1663 O O . ARG A 1 199 ? 25.761 -1.555 -8.033 1.00 88.94 199 ARG A O 1
ATOM 1670 N N . GLY A 1 200 ? 23.661 -0.854 -8.451 1.00 87.19 200 GLY A N 1
ATOM 1671 C CA . GLY A 1 200 ? 22.953 -1.857 -7.669 1.00 87.19 200 GLY A CA 1
ATOM 1672 C C . GLY A 1 200 ? 22.792 -1.427 -6.213 1.00 87.19 200 GLY A C 1
ATOM 1673 O O . GLY A 1 200 ? 23.756 -1.078 -5.526 1.00 87.19 200 GLY A O 1
ATOM 1674 N N . LEU A 1 201 ? 21.554 -1.477 -5.716 1.00 84.44 201 LEU A N 1
ATOM 1675 C CA . LEU A 1 201 ? 21.222 -1.085 -4.341 1.00 84.44 201 LEU A CA 1
ATOM 1676 C C . LEU A 1 201 ? 21.806 -2.032 -3.279 1.00 84.44 201 LEU A C 1
ATOM 1678 O O . LEU A 1 201 ? 21.916 -1.642 -2.113 1.00 84.44 201 LEU A O 1
ATOM 1682 N N . GLU A 1 202 ? 22.195 -3.250 -3.664 1.00 81.88 202 GLU A N 1
ATOM 1683 C CA . GLU A 1 202 ? 22.914 -4.182 -2.787 1.00 81.88 202 GLU A CA 1
ATOM 1684 C C . GLU A 1 202 ? 24.347 -3.710 -2.479 1.00 81.88 202 GLU A C 1
ATOM 1686 O O . GLU A 1 202 ? 24.861 -3.936 -1.382 1.00 81.88 202 GLU A O 1
ATOM 1691 N N . ASN A 1 203 ? 24.952 -2.939 -3.387 1.00 77.25 203 ASN A N 1
ATOM 1692 C CA . ASN A 1 203 ? 26.312 -2.412 -3.272 1.00 77.25 203 ASN A CA 1
ATOM 1693 C C . ASN A 1 203 ? 26.322 -1.020 -2.623 1.00 77.25 203 ASN A C 1
ATOM 1695 O O . ASN A 1 203 ? 26.937 -0.073 -3.127 1.00 77.25 203 ASN A O 1
ATOM 1699 N N . ARG A 1 204 ? 25.606 -0.873 -1.499 1.00 66.50 204 ARG A N 1
ATOM 1700 C CA . ARG A 1 204 ? 25.436 0.426 -0.835 1.00 66.50 204 ARG A CA 1
ATOM 1701 C C . ARG A 1 204 ? 26.808 0.995 -0.417 1.00 66.50 204 ARG A C 1
ATOM 1703 O O . ARG A 1 204 ? 27.553 0.320 0.302 1.00 66.50 204 ARG A O 1
ATOM 1710 N N . PRO A 1 205 ? 27.159 2.229 -0.828 1.00 65.12 205 PRO A N 1
ATOM 1711 C CA . PRO A 1 205 ? 28.447 2.825 -0.496 1.00 65.12 205 PRO A CA 1
ATOM 1712 C C . PRO A 1 205 ? 28.558 3.015 1.021 1.00 65.12 205 PRO A C 1
ATOM 1714 O O . PRO A 1 205 ? 27.613 3.448 1.680 1.00 65.12 205 PRO A O 1
ATOM 1717 N N . LYS A 1 206 ? 29.727 2.703 1.588 1.00 63.19 206 LYS A N 1
ATOM 1718 C CA . LYS A 1 206 ? 30.025 2.986 3.005 1.00 63.19 206 LYS A CA 1
ATOM 1719 C C . LYS A 1 206 ? 30.433 4.446 3.240 1.00 63.19 206 LYS A C 1
ATOM 1721 O O . LYS A 1 206 ? 30.468 4.892 4.385 1.00 63.19 206 LYS A O 1
ATOM 1726 N N . ASP A 1 207 ? 30.755 5.172 2.172 1.00 72.06 207 ASP A N 1
ATOM 1727 C CA . ASP A 1 207 ? 31.211 6.559 2.217 1.00 72.06 207 ASP A CA 1
ATOM 1728 C C . ASP A 1 207 ? 30.032 7.531 2.385 1.00 72.06 207 ASP A C 1
ATOM 1730 O O . ASP A 1 207 ? 29.094 7.550 1.585 1.00 72.06 207 ASP A O 1
ATOM 1734 N N . LYS A 1 208 ? 30.094 8.363 3.429 1.00 65.62 208 LYS A N 1
ATOM 1735 C CA . LYS A 1 208 ? 29.065 9.363 3.749 1.00 65.62 208 LYS A CA 1
ATOM 1736 C C . LYS A 1 208 ? 28.979 10.483 2.709 1.00 65.62 208 LYS A C 1
ATOM 1738 O O . LYS A 1 208 ? 27.911 11.073 2.565 1.00 65.62 208 LYS A O 1
ATOM 1743 N N . THR A 1 209 ? 30.066 10.762 1.992 1.00 68.94 209 THR A N 1
ATOM 1744 C CA . THR A 1 209 ? 30.130 11.817 0.969 1.00 68.94 209 THR A CA 1
ATOM 1745 C C . THR A 1 209 ? 29.254 11.444 -0.223 1.00 68.94 209 THR A C 1
ATOM 1747 O O . THR A 1 209 ? 28.366 12.209 -0.593 1.00 68.94 209 THR A O 1
ATOM 1750 N N . VAL A 1 210 ? 29.389 10.203 -0.701 1.00 67.25 210 VAL A N 1
ATOM 1751 C CA . VAL A 1 210 ? 28.588 9.646 -1.804 1.00 67.25 210 VAL A CA 1
ATOM 1752 C C . VAL A 1 210 ? 27.099 9.616 -1.450 1.00 67.25 210 VAL A C 1
ATOM 1754 O O . VAL A 1 210 ? 26.261 10.015 -2.249 1.00 67.25 210 VAL A O 1
ATOM 1757 N N . ILE A 1 211 ? 26.755 9.225 -0.217 1.00 66.50 211 ILE A N 1
ATOM 1758 C CA . ILE A 1 211 ? 25.357 9.235 0.251 1.00 66.50 211 ILE A CA 1
ATOM 1759 C C . ILE A 1 211 ? 24.791 10.663 0.256 1.00 66.50 211 ILE A C 1
ATOM 1761 O O . ILE A 1 211 ? 23.636 10.873 -0.106 1.00 66.50 211 ILE A O 1
ATOM 1765 N N . SER A 1 212 ? 25.584 11.656 0.671 1.00 67.50 212 SER A N 1
ATOM 1766 C CA . SER A 1 212 ? 25.137 13.053 0.707 1.00 67.50 212 SER A CA 1
ATOM 1767 C C . SER A 1 212 ? 24.946 13.664 -0.685 1.00 67.50 212 SER A C 1
ATOM 1769 O O . SER A 1 212 ? 24.048 14.484 -0.868 1.00 67.50 212 SER A O 1
ATOM 1771 N N . GLU A 1 213 ? 25.747 13.245 -1.667 1.00 71.94 213 GLU A N 1
ATOM 1772 C CA . GLU A 1 213 ? 25.595 13.635 -3.072 1.00 71.94 213 GLU A CA 1
ATOM 1773 C C . GLU A 1 213 ? 24.342 13.007 -3.688 1.00 71.94 213 GLU A C 1
ATOM 1775 O O . GLU A 1 213 ? 23.544 13.722 -4.287 1.00 71.94 213 GLU A O 1
ATOM 1780 N N . GLU A 1 214 ? 24.103 11.715 -3.440 1.00 70.44 214 GLU A N 1
ATOM 1781 C CA . GLU A 1 214 ? 22.898 11.007 -3.897 1.00 70.44 214 GLU A CA 1
ATOM 1782 C C . GLU A 1 214 ? 21.603 11.642 -3.352 1.00 70.44 214 GLU A C 1
ATOM 1784 O O . GLU A 1 214 ? 20.611 11.763 -4.069 1.00 70.44 214 GLU A O 1
ATOM 1789 N N . VAL A 1 215 ? 21.605 12.083 -2.087 1.00 65.31 215 VAL A N 1
ATOM 1790 C CA . VAL A 1 215 ? 20.457 12.790 -1.488 1.00 65.31 215 VAL A CA 1
ATOM 1791 C C . VAL A 1 215 ? 20.228 14.148 -2.159 1.00 65.31 215 VAL A C 1
ATOM 1793 O O . VAL A 1 215 ? 19.089 14.481 -2.479 1.00 65.31 215 VAL A O 1
ATOM 1796 N N . ARG A 1 216 ? 21.296 14.911 -2.433 1.00 70.62 216 ARG A N 1
ATOM 1797 C CA . ARG A 1 216 ? 21.193 16.200 -3.143 1.00 70.62 216 ARG A CA 1
ATOM 1798 C C . ARG A 1 216 ? 20.691 16.034 -4.575 1.00 70.62 216 ARG A C 1
ATOM 1800 O O . ARG A 1 216 ? 19.946 16.884 -5.055 1.00 70.62 216 ARG A O 1
ATOM 1807 N N . GLU A 1 217 ? 21.092 14.958 -5.245 1.00 71.94 217 GLU A N 1
ATOM 1808 C CA . GLU A 1 217 ? 20.636 14.624 -6.595 1.00 71.94 217 GLU A CA 1
ATOM 1809 C C . GLU A 1 217 ? 19.122 14.340 -6.605 1.00 71.94 217 GLU A C 1
ATOM 1811 O O . GLU A 1 217 ? 18.400 14.941 -7.401 1.00 71.94 217 GLU A O 1
ATOM 1816 N N . CYS A 1 218 ? 18.610 13.538 -5.661 1.00 59.09 218 CYS A N 1
ATOM 1817 C CA . CYS A 1 218 ? 17.162 13.344 -5.489 1.00 59.09 218 CYS A CA 1
ATOM 1818 C C . CYS A 1 218 ? 16.412 14.659 -5.228 1.00 59.09 218 CYS A C 1
ATOM 1820 O O . CYS A 1 218 ? 15.388 14.907 -5.861 1.00 59.09 218 CYS A O 1
ATOM 1822 N N . ASP A 1 219 ? 16.926 15.520 -4.344 1.00 61.03 219 ASP A N 1
ATOM 1823 C CA . ASP A 1 219 ? 16.294 16.814 -4.044 1.00 61.03 219 ASP A CA 1
ATOM 1824 C C . ASP A 1 219 ? 16.241 17.743 -5.272 1.00 61.03 219 ASP A C 1
ATOM 1826 O O . ASP A 1 219 ? 15.339 18.576 -5.378 1.00 61.03 219 ASP A O 1
ATOM 1830 N N . SER A 1 220 ? 17.190 17.606 -6.206 1.00 64.75 220 SER A N 1
ATOM 1831 C CA . SER A 1 220 ? 17.218 18.385 -7.452 1.00 64.75 220 SER A CA 1
ATOM 1832 C C . SER A 1 220 ? 16.212 17.909 -8.502 1.00 64.75 220 SER A C 1
ATOM 1834 O O . SER A 1 220 ? 15.796 18.709 -9.329 1.00 64.75 220 SER A O 1
ATOM 1836 N N . LEU A 1 221 ? 15.787 16.642 -8.443 1.00 50.19 221 LEU A N 1
ATOM 1837 C CA . LEU A 1 221 ? 14.779 16.068 -9.344 1.00 50.19 221 LEU A CA 1
ATOM 1838 C C . LEU A 1 221 ? 13.335 16.399 -8.923 1.00 50.19 221 LEU A C 1
ATOM 1840 O O . LEU A 1 221 ? 12.411 16.200 -9.706 1.00 50.19 221 LEU A O 1
ATOM 1844 N N . ILE A 1 222 ? 13.134 16.871 -7.687 1.00 44.44 222 ILE A N 1
ATOM 1845 C CA . ILE A 1 222 ? 11.817 17.195 -7.102 1.00 44.44 222 ILE A CA 1
ATOM 1846 C C . ILE A 1 222 ? 11.502 18.708 -7.202 1.00 44.44 222 ILE A C 1
ATOM 1848 O O . ILE A 1 222 ? 10.392 19.133 -6.875 1.00 44.44 222 ILE A O 1
ATOM 1852 N N . ARG A 1 223 ? 12.455 19.532 -7.658 1.00 34.47 223 ARG A N 1
ATOM 1853 C CA . ARG A 1 223 ? 12.293 20.981 -7.882 1.00 34.47 223 ARG A CA 1
ATOM 1854 C C . ARG A 1 223 ? 12.125 21.305 -9.357 1.00 34.47 223 ARG A C 1
ATOM 1856 O O . ARG A 1 223 ? 11.357 22.253 -9.630 1.00 34.47 223 ARG A O 1
#